Protein AF-A0A351VCC3-F1 (afdb_monomer)

Structure (mmCIF, N/CA/C/O backbone):
data_AF-A0A351VCC3-F1
#
_entry.id   AF-A0A351VCC3-F1
#
loop_
_atom_site.group_PDB
_atom_site.id
_atom_site.type_symbol
_atom_site.label_atom_id
_atom_site.label_alt_id
_atom_site.label_comp_id
_atom_site.label_asym_id
_atom_site.label_entity_id
_atom_site.label_seq_id
_atom_site.pdbx_PDB_ins_code
_atom_site.Cartn_x
_atom_site.Cartn_y
_atom_site.Cartn_z
_atom_site.occupancy
_atom_site.B_iso_or_equiv
_atom_site.auth_seq_id
_atom_site.auth_comp_id
_atom_site.auth_asym_id
_atom_site.auth_atom_id
_atom_site.pdbx_PDB_model_num
ATOM 1 N N . MET A 1 1 ? 10.915 -7.201 -26.052 1.00 60.38 1 MET A N 1
ATOM 2 C CA . MET A 1 1 ? 9.625 -6.641 -26.507 1.00 60.38 1 MET A CA 1
ATOM 3 C C . MET A 1 1 ? 9.888 -5.206 -26.913 1.00 60.38 1 MET A C 1
ATOM 5 O O . MET A 1 1 ? 10.510 -4.499 -26.135 1.00 60.38 1 MET A O 1
ATOM 9 N N . GLU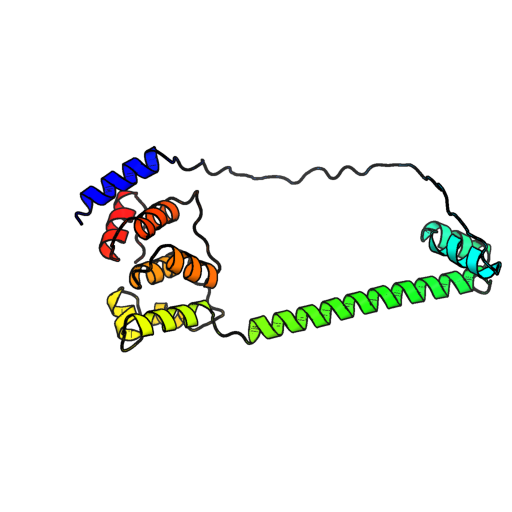 A 1 2 ? 9.507 -4.787 -28.117 1.00 83.38 2 GLU A N 1
ATOM 10 C CA . GLU A 1 2 ? 9.672 -3.382 -28.506 1.00 83.38 2 GLU A CA 1
ATOM 11 C C . GLU A 1 2 ? 8.672 -2.506 -27.743 1.00 83.38 2 GLU A C 1
ATOM 13 O O . GLU A 1 2 ? 7.469 -2.771 -27.774 1.00 83.38 2 GLU A O 1
ATOM 18 N N . VAL A 1 3 ? 9.164 -1.464 -27.066 1.00 85.56 3 VAL A N 1
ATOM 19 C CA . VAL A 1 3 ? 8.350 -0.534 -26.260 1.00 85.56 3 VAL A CA 1
ATOM 20 C C . VAL A 1 3 ? 7.212 0.072 -27.091 1.00 85.56 3 VAL A C 1
ATOM 22 O O . VAL A 1 3 ? 6.087 0.177 -26.611 1.00 85.56 3 VAL A O 1
ATOM 25 N N . SER A 1 4 ? 7.461 0.370 -28.368 1.00 85.38 4 SER A N 1
ATOM 26 C CA . SER A 1 4 ? 6.461 0.899 -29.304 1.00 85.38 4 SER A CA 1
ATOM 27 C C . SER A 1 4 ? 5.278 -0.049 -29.527 1.00 85.38 4 SER A C 1
ATOM 29 O O . SER A 1 4 ? 4.139 0.397 -29.644 1.00 85.38 4 SER A O 1
ATOM 31 N N . LYS A 1 5 ? 5.522 -1.368 -29.549 1.00 88.38 5 LYS A N 1
ATOM 32 C CA . LYS A 1 5 ? 4.452 -2.369 -29.657 1.00 88.38 5 LYS A CA 1
ATOM 33 C C . LYS A 1 5 ? 3.588 -2.373 -28.395 1.00 88.38 5 LYS A C 1
ATOM 35 O O . LYS A 1 5 ? 2.367 -2.380 -28.508 1.00 88.38 5 LYS A O 1
ATOM 40 N N . LEU A 1 6 ? 4.219 -2.316 -27.220 1.00 89.31 6 LEU A N 1
ATOM 41 C CA . LEU A 1 6 ? 3.521 -2.256 -25.934 1.00 89.31 6 LEU A CA 1
ATOM 42 C C . LEU A 1 6 ? 2.665 -0.990 -25.807 1.00 89.31 6 LEU A C 1
ATOM 44 O O . LEU A 1 6 ? 1.519 -1.067 -25.378 1.00 89.31 6 LEU A O 1
ATOM 48 N N . ILE A 1 7 ? 3.203 0.165 -26.204 1.00 91.75 7 ILE A N 1
ATOM 49 C CA . ILE A 1 7 ? 2.462 1.430 -26.212 1.00 91.75 7 ILE A CA 1
ATOM 50 C C . ILE A 1 7 ? 1.179 1.287 -27.033 1.00 91.75 7 ILE A C 1
ATOM 52 O O . ILE A 1 7 ? 0.102 1.577 -26.520 1.00 91.75 7 ILE A O 1
ATOM 56 N N . ARG A 1 8 ? 1.279 0.757 -28.259 1.00 90.56 8 ARG A N 1
ATOM 57 C CA . ARG A 1 8 ? 0.119 0.555 -29.135 1.00 90.56 8 ARG A CA 1
ATOM 58 C C . ARG A 1 8 ? -0.928 -0.373 -28.514 1.00 90.56 8 ARG A C 1
ATOM 60 O O . ARG A 1 8 ? -2.118 -0.091 -28.587 1.00 90.56 8 ARG A O 1
ATOM 67 N N . GLU A 1 9 ? -0.494 -1.468 -27.893 1.00 91.31 9 GLU A N 1
ATOM 68 C CA . GLU A 1 9 ? -1.401 -2.393 -27.202 1.00 91.31 9 GLU A CA 1
ATOM 69 C C . GLU A 1 9 ? -2.128 -1.724 -26.023 1.00 91.31 9 GLU A C 1
ATOM 71 O O . GLU A 1 9 ? -3.320 -1.946 -25.812 1.00 91.31 9 GLU A O 1
ATOM 76 N N . ILE A 1 10 ? -1.433 -0.874 -25.261 1.00 89.62 10 ILE A N 1
ATOM 77 C CA . ILE A 1 10 ? -2.035 -0.140 -24.142 1.00 89.62 10 ILE A CA 1
ATOM 78 C C . ILE A 1 10 ? -2.997 0.936 -24.652 1.00 89.62 10 ILE A C 1
ATOM 80 O O . ILE A 1 10 ? -4.064 1.111 -24.068 1.00 89.62 10 ILE A O 1
ATOM 84 N N . GLU A 1 11 ? -2.662 1.641 -25.734 1.00 89.81 11 GLU A N 1
ATOM 85 C CA . GLU A 1 11 ? -3.560 2.606 -26.380 1.00 89.81 11 GLU A CA 1
ATOM 86 C C . GLU A 1 11 ? -4.867 1.939 -26.831 1.00 89.81 11 GLU A C 1
ATOM 88 O O . GLU A 1 11 ? -5.956 2.454 -26.555 1.00 89.81 11 GLU A O 1
ATOM 93 N N . GLU A 1 12 ? -4.779 0.760 -27.450 1.00 89.56 12 GLU A N 1
ATOM 94 C CA . GLU A 1 12 ? -5.945 -0.044 -27.825 1.00 89.56 12 GLU A CA 1
ATOM 95 C C . GLU A 1 12 ? -6.753 -0.462 -26.587 1.00 89.56 12 GLU A C 1
ATOM 97 O O . GLU A 1 12 ? -7.964 -0.240 -26.522 1.00 89.56 12 GLU A O 1
ATOM 102 N N . TYR A 1 13 ? -6.085 -0.979 -25.553 1.00 87.94 13 TYR A N 1
ATOM 103 C CA . TYR A 1 13 ? -6.730 -1.391 -24.307 1.00 87.94 13 TYR A CA 1
ATOM 104 C C . TYR A 1 13 ? -7.463 -0.237 -23.604 1.00 87.94 13 TYR A C 1
ATOM 106 O O . TYR A 1 13 ? -8.611 -0.391 -23.186 1.00 87.94 13 TYR A O 1
ATOM 114 N N . VAL A 1 14 ? -6.836 0.937 -23.493 1.00 85.62 14 VAL A N 1
ATOM 115 C CA . VAL A 1 14 ? -7.449 2.123 -22.870 1.00 85.62 14 VAL A CA 1
ATOM 116 C C . VAL A 1 14 ? -8.635 2.630 -23.694 1.00 85.62 14 VAL A C 1
ATOM 118 O O . VAL A 1 14 ? -9.620 3.095 -23.121 1.00 85.62 14 VAL A O 1
ATOM 121 N N . THR A 1 15 ? -8.577 2.503 -25.022 1.00 86.00 15 THR A N 1
ATOM 122 C CA . THR A 1 15 ? -9.690 2.864 -25.913 1.00 86.00 15 THR A CA 1
ATOM 123 C C . THR A 1 15 ? -10.892 1.938 -25.719 1.00 86.00 15 THR A C 1
ATOM 125 O O . THR A 1 15 ? -12.030 2.406 -25.676 1.00 86.00 15 THR A O 1
ATOM 128 N N . LEU A 1 16 ? -10.653 0.633 -25.555 1.00 82.50 16 LEU A N 1
ATOM 129 C CA . LEU A 1 16 ? -11.704 -0.363 -25.319 1.00 82.50 16 LEU A CA 1
ATOM 130 C C . LEU A 1 16 ? -12.333 -0.257 -23.920 1.00 82.50 16 LEU A C 1
ATOM 132 O O . LEU A 1 16 ? -13.502 -0.600 -23.743 1.00 82.50 16 LEU A O 1
ATOM 136 N N . TYR A 1 17 ? -11.581 0.234 -22.931 1.00 79.88 17 TYR A N 1
ATOM 137 C CA . TYR A 1 17 ? -12.017 0.351 -21.537 1.00 79.88 17 TYR A CA 1
ATOM 138 C C . TYR A 1 17 ? -11.806 1.779 -21.005 1.00 79.88 17 TYR A C 1
ATOM 140 O O . TYR A 1 17 ? -10.912 2.012 -20.184 1.00 79.88 17 TYR A O 1
ATOM 148 N N . PRO A 1 18 ? -12.6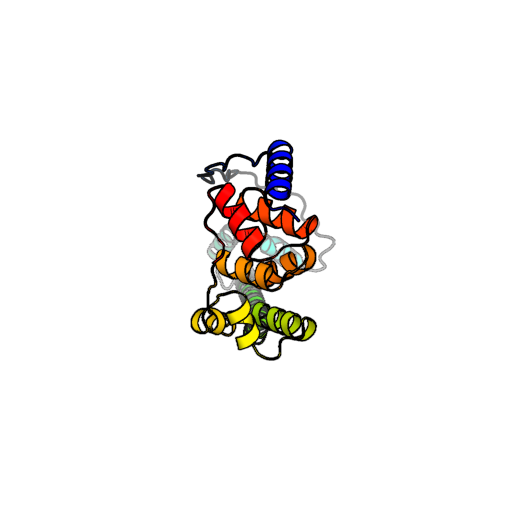28 2.753 -21.445 1.00 74.62 18 PRO A N 1
ATOM 149 C CA . PRO A 1 18 ? -12.441 4.153 -21.092 1.00 74.62 18 PRO A CA 1
ATOM 150 C C . PRO A 1 18 ? -12.614 4.384 -19.587 1.00 74.62 18 PRO A C 1
ATOM 152 O O . PRO A 1 18 ? -13.567 3.913 -18.960 1.00 74.62 18 PRO A O 1
ATOM 155 N N . LEU A 1 19 ? -11.696 5.159 -19.004 1.00 73.38 19 LEU A N 1
ATOM 156 C CA . LEU A 1 19 ? -11.733 5.486 -17.581 1.00 73.38 19 LEU A CA 1
ATOM 157 C C . LEU A 1 19 ? -12.944 6.377 -17.271 1.00 73.38 19 LEU A C 1
ATOM 159 O O . LEU A 1 19 ? -13.124 7.417 -17.916 1.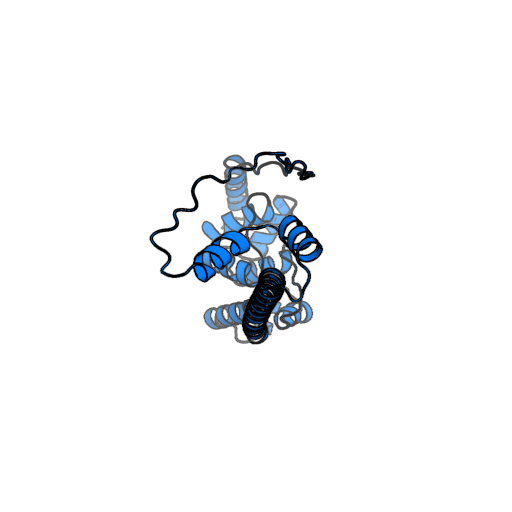00 73.38 19 LEU A O 1
ATOM 163 N N . PRO A 1 20 ? -13.770 6.030 -16.267 1.00 68.12 20 PRO A N 1
ATOM 164 C CA . PRO A 1 20 ? -14.891 6.873 -15.888 1.00 68.12 20 PRO A CA 1
ATOM 165 C C . PRO A 1 20 ? -14.362 8.210 -15.363 1.00 68.12 20 PRO A C 1
ATOM 167 O O . PRO A 1 20 ? -13.459 8.262 -14.520 1.00 68.12 20 PRO A O 1
ATOM 170 N N . LYS A 1 21 ? -14.933 9.310 -15.868 1.00 58.47 21 LYS A N 1
ATOM 171 C CA . LYS A 1 21 ? -14.576 10.665 -15.432 1.00 58.47 21 LYS A CA 1
ATOM 172 C C . LYS A 1 21 ? -14.748 10.760 -13.916 1.00 58.47 21 LYS A C 1
ATOM 174 O O . LYS A 1 21 ? -15.779 10.358 -13.377 1.00 58.47 21 LYS A O 1
ATOM 179 N N . LYS A 1 22 ? -13.728 11.282 -13.232 1.00 51.88 22 LYS A N 1
ATOM 180 C CA . LYS A 1 22 ? -13.715 11.459 -11.776 1.00 51.88 22 LYS A CA 1
ATOM 181 C C . LYS A 1 22 ? -14.917 12.327 -11.382 1.00 51.88 22 LYS A C 1
ATOM 183 O O . LYS A 1 22 ? -14.915 13.528 -11.639 1.00 51.88 22 LYS A O 1
ATOM 188 N N . GLN A 1 23 ? -15.958 11.724 -10.810 1.00 45.69 23 GLN A N 1
ATOM 189 C CA . GLN A 1 23 ? -17.073 12.485 -10.255 1.00 45.69 23 GLN A CA 1
ATOM 190 C C . GLN A 1 23 ? -16.546 13.262 -9.045 1.00 45.69 23 GLN A C 1
ATOM 192 O O . GLN A 1 23 ? -16.055 12.668 -8.082 1.00 45.69 23 GLN A O 1
ATOM 197 N N . ASN A 1 24 ? -16.610 14.593 -9.110 1.00 37.22 24 ASN A N 1
ATOM 198 C CA . ASN A 1 24 ? -16.439 15.454 -7.943 1.00 37.22 24 ASN A CA 1
ATOM 199 C C . ASN A 1 24 ? -17.673 15.276 -7.054 1.00 37.22 24 ASN A C 1
ATOM 201 O O . ASN A 1 24 ? -18.614 16.064 -7.102 1.00 37.22 24 ASN A O 1
ATOM 205 N N . ASN A 1 25 ? -17.680 14.215 -6.256 1.00 40.62 25 ASN A N 1
ATOM 206 C CA . ASN A 1 25 ? -18.704 14.023 -5.245 1.00 40.62 25 ASN A CA 1
ATOM 207 C C . ASN A 1 25 ? -18.355 14.885 -4.031 1.00 40.62 25 ASN A C 1
ATOM 209 O O . ASN A 1 25 ? -17.879 14.384 -3.017 1.00 40.62 25 ASN A O 1
ATOM 213 N N . ASN A 1 26 ? -18.670 16.180 -4.114 1.00 38.91 26 ASN A N 1
ATOM 214 C CA . ASN A 1 26 ? -19.090 16.928 -2.930 1.00 38.91 26 ASN A CA 1
ATOM 215 C C . ASN A 1 26 ? -20.507 16.453 -2.567 1.00 38.91 26 ASN A C 1
ATOM 217 O O . ASN A 1 26 ? -21.494 17.165 -2.737 1.00 38.91 26 ASN A O 1
ATOM 221 N N . GLY A 1 27 ? -20.609 15.190 -2.151 1.00 34.88 27 GLY A N 1
ATOM 222 C CA . GLY A 1 27 ? -21.847 14.587 -1.686 1.00 34.88 27 GLY A CA 1
ATOM 223 C C . GLY A 1 27 ? -22.117 15.052 -0.266 1.00 34.88 27 GLY A C 1
ATOM 224 O O . GLY A 1 27 ? -21.668 14.420 0.685 1.00 34.88 27 GLY A O 1
ATOM 225 N N . ASN A 1 28 ? -22.834 16.167 -0.135 1.00 33.38 28 ASN A N 1
ATOM 226 C CA . ASN A 1 28 ? -23.554 16.504 1.086 1.00 33.38 28 ASN A CA 1
ATOM 227 C C . ASN A 1 28 ? -24.446 15.313 1.464 1.00 33.38 28 ASN A C 1
ATOM 229 O O . ASN A 1 28 ? -25.416 15.032 0.762 1.00 33.38 28 ASN A O 1
ATOM 233 N N . LEU A 1 29 ? -24.141 14.630 2.569 1.00 31.67 29 LEU A N 1
ATOM 234 C CA . LEU A 1 29 ? -25.129 13.797 3.248 1.00 31.67 29 LEU A CA 1
ATOM 235 C C . LEU A 1 29 ? -26.155 14.744 3.879 1.00 31.67 29 LEU A C 1
ATOM 237 O O . LEU A 1 29 ? -25.906 15.340 4.926 1.00 31.67 29 LEU A O 1
ATOM 241 N N . LYS A 1 30 ? -27.298 14.900 3.217 1.00 33.78 30 LYS A N 1
ATOM 242 C CA . LYS A 1 30 ? -28.530 15.378 3.837 1.00 33.78 30 LYS A CA 1
ATOM 243 C C . LYS A 1 30 ? -29.558 14.252 3.806 1.00 33.78 30 LYS A C 1
ATOM 245 O O . LYS A 1 30 ? -29.570 13.453 2.876 1.00 33.78 30 LYS A O 1
ATOM 250 N N . ASP A 1 31 ? -30.386 14.269 4.844 1.00 28.56 31 ASP A N 1
ATOM 251 C CA . ASP A 1 31 ? -31.665 13.574 5.004 1.00 28.56 31 ASP A CA 1
ATOM 252 C C . ASP A 1 31 ? -31.629 12.237 5.761 1.00 28.56 31 ASP A C 1
ATOM 254 O O . ASP A 1 31 ? -31.741 11.151 5.201 1.00 28.56 31 ASP A O 1
ATOM 258 N N . TYR A 1 32 ? -31.588 12.346 7.095 1.00 28.09 32 TYR A N 1
ATOM 259 C CA . TYR A 1 32 ? -32.334 11.429 7.957 1.00 28.09 32 TYR A CA 1
ATOM 260 C C . TYR A 1 32 ? -33.673 12.083 8.302 1.00 28.09 32 TYR A C 1
ATOM 262 O O . TYR A 1 32 ? -33.728 13.126 8.954 1.00 28.09 32 TYR A O 1
ATOM 270 N N . ILE A 1 33 ? -34.755 11.469 7.831 1.00 31.08 33 ILE A N 1
ATOM 271 C CA . ILE A 1 33 ? -36.131 11.844 8.150 1.00 31.08 33 ILE A CA 1
ATOM 272 C C . ILE A 1 33 ? -36.450 11.307 9.549 1.00 31.08 33 ILE A C 1
ATOM 274 O O . ILE A 1 33 ? -36.473 10.098 9.771 1.00 31.08 33 ILE A O 1
ATOM 278 N N . VAL A 1 34 ? -36.709 12.215 10.490 1.00 38.66 34 VAL A N 1
ATOM 279 C CA . VAL A 1 34 ? -37.307 11.902 11.794 1.00 38.66 34 VAL A CA 1
ATOM 280 C C . VAL A 1 34 ? -38.807 11.710 11.585 1.00 38.66 34 VAL A C 1
ATOM 282 O O . VAL A 1 34 ? -39.541 12.667 11.340 1.00 38.66 34 VAL A O 1
ATOM 285 N N . GLY A 1 35 ? -39.263 10.461 11.667 1.00 32.81 35 GLY A N 1
ATOM 286 C CA . GLY A 1 35 ? -40.683 10.123 11.698 1.00 32.81 35 GLY A CA 1
ATOM 287 C C . GLY A 1 35 ? -41.260 10.337 13.096 1.00 32.81 35 GLY A C 1
ATOM 288 O O . GLY A 1 35 ? -40.889 9.640 14.037 1.00 32.81 35 GLY A O 1
ATOM 289 N N . LYS A 1 36 ? -42.167 11.309 13.221 1.00 37.62 36 LYS A N 1
ATOM 290 C CA . LYS A 1 36 ? -43.025 11.532 14.391 1.00 37.62 36 LYS A CA 1
ATOM 291 C C . LYS A 1 36 ? -44.140 10.479 14.456 1.00 37.62 36 LYS A C 1
ATOM 293 O O . LYS A 1 36 ? -44.790 10.225 13.450 1.00 37.62 36 LYS A O 1
ATOM 298 N N . ASN A 1 37 ? -44.421 10.045 15.685 1.00 37.56 37 ASN A N 1
ATOM 299 C CA . ASN A 1 37 ? -45.699 9.536 16.195 1.00 37.56 37 ASN A CA 1
ATOM 300 C C . ASN A 1 37 ? -46.180 8.165 15.685 1.00 37.56 37 ASN A C 1
ATOM 302 O O . ASN A 1 37 ? -46.680 8.050 14.572 1.00 37.56 37 ASN A O 1
ATOM 306 N N . ASN A 1 38 ? -46.136 7.159 16.570 1.00 27.27 38 ASN A N 1
ATOM 307 C CA . ASN A 1 38 ? -47.317 6.394 17.005 1.00 27.27 38 ASN A CA 1
ATOM 308 C C . ASN A 1 38 ? -46.941 5.412 18.130 1.00 27.27 38 ASN A C 1
ATOM 310 O O . ASN A 1 38 ? -46.066 4.564 17.969 1.00 27.27 38 ASN A O 1
ATOM 314 N N . LEU A 1 39 ? -47.620 5.538 19.272 1.00 30.06 39 LEU A N 1
ATOM 315 C CA . LEU A 1 39 ? -47.557 4.600 20.390 1.00 30.06 39 LEU A CA 1
ATOM 316 C C . LEU A 1 39 ? -48.474 3.408 20.058 1.00 30.06 39 LEU A C 1
ATOM 318 O O . LEU A 1 39 ? -49.688 3.576 19.971 1.00 30.06 39 LEU A O 1
ATOM 322 N N . CYS A 1 40 ? -47.912 2.213 19.879 1.00 29.45 40 CYS A N 1
ATOM 323 C CA . CYS A 1 40 ? -48.670 0.963 19.793 1.00 29.45 40 CYS A CA 1
ATOM 324 C C . CYS A 1 40 ? -48.265 0.058 20.960 1.00 29.45 40 CYS A C 1
ATOM 326 O O . CYS A 1 40 ? -47.262 -0.646 20.882 1.00 29.45 40 CYS A O 1
ATOM 328 N N . LEU A 1 41 ? -49.063 0.035 22.032 1.00 35.62 41 LEU A N 1
ATOM 329 C CA . LEU A 1 41 ? -49.027 -1.037 23.037 1.00 35.62 41 LEU A CA 1
ATOM 330 C C . LEU A 1 41 ? -49.774 -2.257 22.474 1.00 35.62 41 LEU A C 1
ATOM 332 O O . LEU A 1 41 ? -50.895 -2.579 22.857 1.00 35.62 41 LEU A O 1
ATOM 336 N N . GLY A 1 42 ? -49.162 -2.897 21.479 1.00 33.09 42 GLY A N 1
ATOM 337 C CA . GLY A 1 42 ? -49.675 -4.098 20.834 1.00 33.09 42 GLY A CA 1
ATOM 338 C C . GLY A 1 42 ? -49.030 -5.351 21.415 1.00 33.09 42 GLY A C 1
ATOM 339 O O . GLY A 1 42 ? -47.924 -5.700 21.026 1.00 33.09 42 GLY A O 1
ATOM 340 N N . ALA A 1 43 ? -49.768 -6.034 22.295 1.00 39.59 43 ALA A N 1
ATOM 3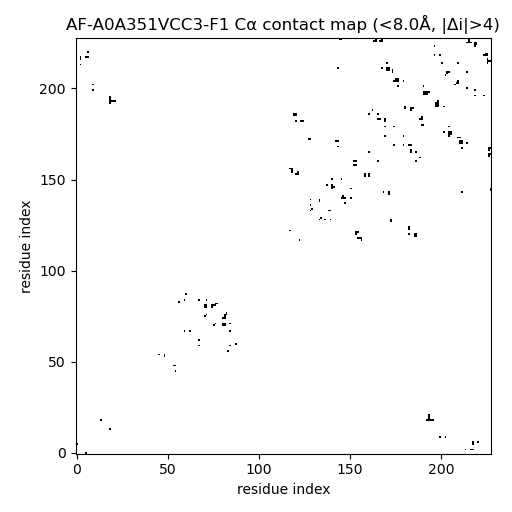41 C CA . ALA A 1 43 ? -49.568 -7.424 22.717 1.00 39.59 43 ALA A CA 1
ATOM 342 C C . ALA A 1 43 ? -48.316 -7.746 23.562 1.00 39.59 43 ALA A C 1
ATOM 344 O O . ALA A 1 43 ? -47.428 -8.484 23.140 1.00 39.59 43 ALA A O 1
ATOM 345 N N . VAL A 1 44 ? -48.319 -7.337 24.837 1.00 39.66 44 VAL A N 1
ATOM 346 C CA . VAL A 1 44 ? -47.581 -8.095 25.863 1.00 39.66 44 VAL A CA 1
ATOM 347 C C . VAL A 1 44 ? -48.396 -9.356 26.177 1.00 39.66 44 VAL A C 1
ATOM 349 O O . VAL A 1 44 ? -49.390 -9.306 26.900 1.00 39.66 44 VAL A O 1
ATOM 352 N N . TYR A 1 45 ? -48.005 -10.496 25.603 1.00 44.62 45 TYR A N 1
ATOM 353 C CA . TYR A 1 45 ? -48.586 -11.798 25.941 1.00 44.62 45 TYR A CA 1
ATOM 354 C C . TYR A 1 45 ? -47.989 -12.288 27.269 1.00 44.62 45 TYR A C 1
ATOM 356 O O . TYR A 1 45 ? -46.908 -12.871 27.308 1.00 44.62 45 TYR A O 1
ATOM 364 N N . ILE A 1 46 ? -48.686 -12.041 28.380 1.00 43.72 46 ILE A N 1
ATOM 365 C CA . ILE A 1 46 ? -48.287 -12.540 29.704 1.00 43.72 46 ILE A CA 1
ATOM 366 C C . ILE A 1 46 ? -48.846 -13.960 29.871 1.00 43.72 46 ILE A C 1
ATOM 368 O O . ILE A 1 46 ? -49.965 -14.157 30.344 1.00 43.72 46 ILE A O 1
ATOM 372 N N . SER A 1 47 ? -48.089 -14.982 29.464 1.00 43.97 47 SER A N 1
ATOM 373 C CA . SER A 1 47 ? -48.447 -16.377 29.749 1.00 43.97 47 SER A CA 1
ATOM 374 C C . SER A 1 47 ? -48.245 -16.663 31.241 1.00 43.97 47 SER A C 1
ATOM 376 O O . SER A 1 47 ? -47.104 -16.663 31.692 1.00 43.97 47 SER A O 1
ATOM 378 N N . LYS A 1 48 ? -49.348 -16.864 31.988 1.00 46.38 48 LYS A N 1
ATOM 379 C CA . LYS A 1 48 ? -49.420 -17.250 33.420 1.00 46.38 48 LYS A CA 1
ATOM 380 C C . LYS A 1 48 ? -48.136 -16.944 34.211 1.00 46.38 48 LYS A C 1
ATOM 382 O O . LYS A 1 48 ? -47.360 -17.840 34.532 1.00 46.38 48 LYS A O 1
ATOM 387 N N . ALA A 1 49 ? -47.932 -15.671 34.542 1.00 43.50 49 ALA A N 1
ATOM 388 C CA . ALA A 1 49 ? -46.932 -15.287 35.526 1.00 43.50 49 ALA A CA 1
ATOM 389 C C . ALA A 1 49 ? -47.394 -15.791 36.899 1.00 43.50 49 ALA A C 1
ATOM 391 O O . ALA A 1 49 ? -48.426 -15.368 37.415 1.00 43.50 49 ALA A O 1
ATOM 392 N N . SER A 1 50 ? -46.643 -16.710 37.494 1.00 52.09 50 SER A N 1
ATOM 393 C CA . SER A 1 50 ? -46.984 -17.316 38.784 1.00 52.09 50 SER A CA 1
ATOM 394 C C . SER A 1 50 ? -46.874 -16.350 39.979 1.00 52.09 50 SER A C 1
ATOM 396 O O . SER A 1 50 ? -47.103 -16.777 41.106 1.00 52.09 50 SER A O 1
ATOM 398 N N . ASN A 1 51 ? -46.533 -15.064 39.785 1.00 59.84 51 ASN A N 1
ATOM 399 C CA . ASN A 1 51 ? -46.663 -14.030 40.818 1.00 59.84 51 ASN A CA 1
ATOM 400 C C . ASN A 1 51 ? -46.860 -12.609 40.225 1.00 59.84 51 ASN A C 1
ATOM 402 O O . ASN A 1 51 ? -46.405 -12.311 39.119 1.00 59.84 51 ASN A O 1
ATOM 406 N N . ILE A 1 52 ? -47.513 -11.727 40.996 1.00 60.41 52 ILE A N 1
ATOM 407 C CA 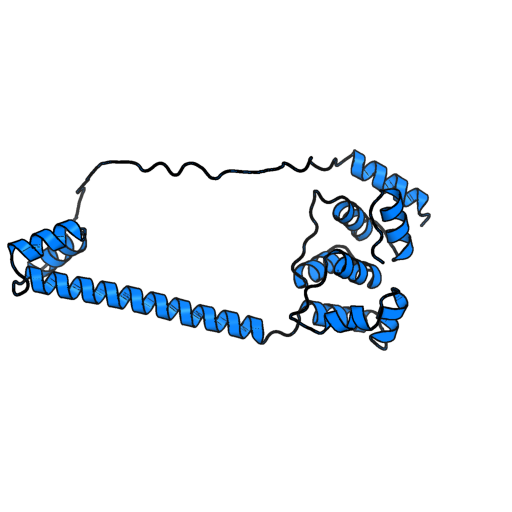. ILE A 1 52 ? -47.792 -10.308 40.671 1.00 60.41 52 ILE A CA 1
ATOM 408 C C . ILE A 1 52 ? -46.506 -9.505 40.393 1.00 60.41 52 ILE A C 1
ATOM 410 O O . ILE A 1 52 ? -46.484 -8.629 39.531 1.00 60.41 52 ILE A O 1
ATOM 414 N N . LYS A 1 53 ? -45.411 -9.838 41.079 1.00 64.00 53 LYS A N 1
ATOM 415 C CA . LYS A 1 53 ? -44.109 -9.165 40.975 1.00 64.00 53 LYS A CA 1
ATOM 416 C C . LYS A 1 53 ? -43.471 -9.341 39.591 1.00 64.00 53 LYS A C 1
ATOM 418 O O . LYS A 1 53 ? -42.955 -8.383 39.036 1.00 64.00 53 LYS A O 1
ATOM 423 N N . GLY A 1 54 ? -43.589 -10.523 38.986 1.00 62.31 54 GLY A N 1
ATOM 424 C CA . GLY A 1 54 ? -43.080 -10.807 37.642 1.00 62.31 54 GLY A CA 1
ATOM 425 C C . GLY A 1 54 ? -43.855 -10.087 36.535 1.00 62.31 54 GLY A C 1
ATOM 426 O O . GLY A 1 54 ? -43.276 -9.738 35.511 1.00 62.31 54 GLY A O 1
ATOM 427 N N . MET A 1 55 ? -45.150 -9.813 36.745 1.00 66.69 55 MET A N 1
ATOM 428 C CA . MET A 1 55 ? -45.930 -8.966 35.831 1.00 66.69 55 MET A CA 1
ATOM 429 C C . MET A 1 55 ? -45.504 -7.503 35.934 1.00 66.69 55 MET A C 1
ATOM 431 O O . MET A 1 55 ? -45.339 -6.844 34.909 1.00 66.69 55 MET A O 1
ATOM 435 N N . LEU A 1 56 ? -45.290 -7.018 37.160 1.00 69.06 56 LEU A N 1
ATOM 436 C CA . LEU A 1 56 ? -44.801 -5.664 37.408 1.00 69.06 56 LEU A CA 1
ATOM 437 C C . LEU A 1 56 ? -43.427 -5.452 36.753 1.00 69.06 56 LEU A C 1
ATOM 439 O O . LEU A 1 56 ? -43.233 -4.473 36.035 1.00 69.06 56 LEU A O 1
ATOM 443 N N . ASP A 1 57 ? -42.519 -6.419 36.919 1.00 69.94 57 ASP A N 1
ATOM 444 C CA . ASP A 1 57 ? -41.183 -6.402 36.320 1.00 69.94 57 ASP A CA 1
ATOM 445 C C . ASP A 1 57 ? -41.239 -6.373 34.781 1.00 69.94 57 ASP A C 1
ATOM 447 O O . ASP A 1 57 ? -40.446 -5.677 34.147 1.00 69.94 57 ASP A O 1
ATOM 451 N N . ALA A 1 58 ? -42.180 -7.096 34.162 1.00 72.88 58 ALA A N 1
ATOM 452 C CA . ALA A 1 58 ? -42.344 -7.112 32.710 1.00 72.88 58 ALA A CA 1
ATOM 453 C C . ALA A 1 58 ? -42.878 -5.776 32.171 1.00 72.88 58 ALA A C 1
ATOM 455 O O . ALA A 1 58 ? -42.362 -5.272 31.175 1.00 72.88 58 ALA A O 1
ATOM 456 N N . VAL A 1 59 ? -43.881 -5.186 32.829 1.00 77.56 59 VAL A N 1
ATOM 457 C CA . VAL A 1 59 ? -44.481 -3.911 32.402 1.00 77.56 59 VAL A CA 1
ATOM 458 C C . VAL A 1 59 ? -43.491 -2.760 32.585 1.00 77.56 59 VAL A C 1
ATOM 460 O O . VAL A 1 59 ? -43.182 -2.061 31.623 1.00 77.56 59 VAL A O 1
ATOM 463 N N . LEU A 1 60 ? -42.918 -2.609 33.783 1.00 80.50 60 LEU A N 1
ATOM 464 C CA . LEU A 1 60 ? -41.948 -1.547 34.080 1.00 80.50 60 LEU A CA 1
ATOM 465 C C . LEU A 1 60 ? -40.634 -1.722 33.297 1.00 80.50 60 LEU A C 1
ATOM 467 O O . LEU A 1 60 ? -39.941 -0.748 32.989 1.00 80.50 60 LEU A O 1
ATOM 471 N N . GLY A 1 61 ? -40.305 -2.958 32.912 1.00 74.19 61 GLY A N 1
ATOM 472 C CA . GLY A 1 61 ? -39.193 -3.274 32.021 1.00 74.19 61 GLY A CA 1
ATOM 473 C C . GLY A 1 61 ? -39.303 -2.608 30.644 1.00 74.19 61 GLY A C 1
ATOM 474 O O . GLY A 1 61 ? -38.272 -2.249 30.080 1.00 74.19 61 GLY A O 1
ATOM 475 N N . HIS A 1 62 ? -40.519 -2.357 30.148 1.00 81.81 62 HIS A N 1
ATOM 476 C CA . HIS A 1 62 ? -40.773 -1.791 28.815 1.00 81.81 62 HIS A CA 1
ATOM 477 C C . HIS A 1 62 ? -41.099 -0.289 28.817 1.00 81.81 62 HIS A C 1
ATOM 479 O O . HIS A 1 62 ? -41.216 0.306 27.747 1.00 81.81 62 HIS A O 1
ATOM 485 N N . CYS A 1 63 ? -41.239 0.335 29.987 1.00 81.88 63 CYS A N 1
ATOM 486 C CA . CYS A 1 63 ? -41.448 1.778 30.084 1.00 81.88 63 CYS A CA 1
ATOM 487 C C . CYS A 1 63 ? -40.171 2.557 29.722 1.00 81.88 63 CYS A C 1
ATOM 489 O O . CYS A 1 63 ? -39.066 2.154 30.104 1.00 81.88 63 CYS A O 1
ATOM 491 N N . GLY A 1 64 ? -40.349 3.680 29.017 1.00 79.44 64 GLY A N 1
ATOM 492 C CA . GLY A 1 64 ? -39.307 4.685 28.789 1.00 79.44 64 GLY A CA 1
ATOM 493 C C . GLY A 1 64 ? -38.978 5.474 30.060 1.00 79.44 64 GLY A C 1
ATOM 494 O O . GLY A 1 64 ? -39.758 5.475 31.012 1.00 79.44 64 GLY A O 1
ATOM 495 N N . GLU A 1 65 ? -37.811 6.124 30.086 1.00 83.88 65 GLU A N 1
ATOM 496 C CA . GLU A 1 65 ? -37.316 6.857 31.267 1.00 83.88 65 GLU A CA 1
ATOM 497 C C . GLU A 1 65 ? -38.248 7.990 31.715 1.00 83.88 65 GLU A C 1
ATOM 499 O O . GLU A 1 65 ? -38.386 8.220 32.909 1.00 83.88 65 GLU A O 1
ATOM 504 N N . ASP A 1 66 ? -38.951 8.625 30.779 1.00 81.12 66 ASP A N 1
ATOM 505 C CA . ASP A 1 66 ? -39.963 9.655 31.028 1.00 81.12 66 ASP A CA 1
ATOM 506 C C . ASP A 1 66 ? -41.115 9.145 31.905 1.00 81.12 66 ASP A C 1
ATOM 508 O O . ASP A 1 66 ? -41.473 9.765 32.907 1.00 81.12 66 ASP A O 1
ATOM 512 N N . ILE A 1 67 ? -41.647 7.969 31.569 1.00 85.25 67 ILE A N 1
ATOM 513 C CA . ILE A 1 67 ? -42.711 7.315 32.337 1.00 85.25 67 ILE A CA 1
ATOM 514 C C . ILE A 1 67 ? -42.165 6.817 33.681 1.00 85.25 67 ILE A C 1
ATOM 516 O O . ILE A 1 67 ? -42.849 6.896 34.701 1.00 85.25 67 ILE A O 1
ATOM 520 N N . LEU A 1 68 ? -40.931 6.299 33.709 1.00 85.94 68 LEU A N 1
ATOM 521 C CA . LEU A 1 68 ? -40.304 5.849 34.954 1.00 85.94 68 LEU A CA 1
ATOM 522 C C . LEU A 1 68 ? -40.075 7.012 35.930 1.00 85.94 68 LEU A C 1
ATOM 524 O O . LEU A 1 68 ? -40.322 6.844 37.122 1.00 85.94 68 LEU A O 1
ATOM 528 N N . ASP A 1 69 ? -39.673 8.187 35.447 1.00 86.75 69 ASP A N 1
ATOM 529 C CA . ASP A 1 69 ? -39.508 9.393 36.266 1.00 86.75 69 ASP A CA 1
ATOM 530 C C . ASP A 1 69 ? -40.842 9.905 36.824 1.00 86.75 69 ASP A C 1
ATOM 532 O O . ASP A 1 69 ? -40.927 10.252 38.005 1.00 86.75 69 ASP A O 1
ATOM 536 N N . GLU A 1 70 ? -41.907 9.906 36.016 1.00 87.69 70 GLU A N 1
ATOM 537 C CA . GLU A 1 70 ? -43.250 10.287 36.469 1.00 87.69 70 GLU A CA 1
ATOM 538 C C . GLU A 1 70 ? -43.767 9.347 37.572 1.00 87.69 70 GLU A C 1
ATOM 540 O O . GLU A 1 70 ? -44.294 9.798 38.596 1.00 87.69 70 GLU A O 1
ATOM 545 N N . LEU A 1 71 ? -43.544 8.038 37.419 1.00 85.94 71 LEU A N 1
ATOM 546 C CA . LEU A 1 71 ? -43.866 7.042 38.442 1.00 85.94 71 LEU A CA 1
ATOM 547 C C . LEU A 1 71 ? -43.031 7.235 39.715 1.00 85.94 71 LEU A C 1
ATOM 549 O O . LEU A 1 71 ? -43.570 7.139 40.818 1.00 85.94 71 LEU A O 1
ATOM 553 N N . LEU A 1 72 ? -41.737 7.541 39.588 1.00 88.69 72 LEU A N 1
ATOM 554 C CA . LEU A 1 72 ? -40.869 7.794 40.739 1.00 88.69 72 LEU A CA 1
ATOM 555 C C . LEU A 1 72 ? -41.327 9.034 41.527 1.00 88.69 72 LEU A C 1
ATOM 557 O O . LEU A 1 72 ? -41.382 8.990 42.755 1.00 88.69 72 LEU A O 1
ATOM 561 N N . ASN A 1 73 ? -41.715 10.106 40.829 1.00 89.12 73 ASN A N 1
ATOM 562 C CA . ASN A 1 73 ? -42.238 11.336 41.436 1.00 89.12 73 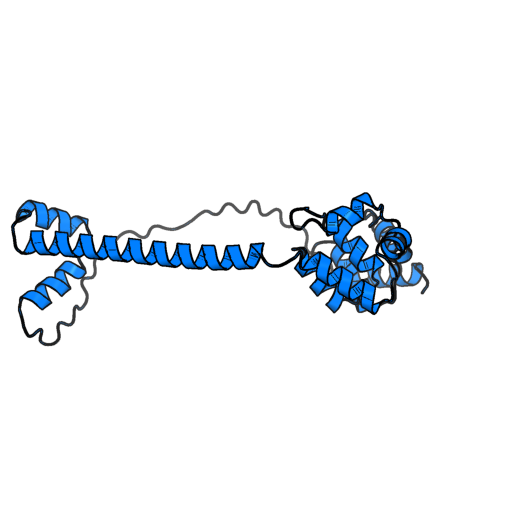ASN A CA 1
ATOM 563 C C . ASN A 1 73 ? -43.599 11.133 42.113 1.00 89.12 73 ASN A C 1
ATOM 565 O O . ASN A 1 73 ? -43.869 11.739 43.148 1.00 89.12 73 ASN A O 1
ATOM 569 N N . THR A 1 74 ? -44.453 10.283 41.541 1.00 89.12 74 THR A N 1
ATOM 570 C CA . THR A 1 74 ? -45.808 10.042 42.055 1.00 89.12 74 THR A CA 1
ATOM 571 C C . THR A 1 74 ? -45.804 9.144 43.290 1.00 89.12 74 THR A C 1
ATOM 573 O O . THR A 1 74 ? -46.517 9.411 44.256 1.00 89.12 74 THR A O 1
ATOM 576 N N . TYR A 1 75 ? -45.013 8.067 43.268 1.00 87.19 75 TYR A N 1
ATOM 577 C CA . TYR A 1 75 ? -45.034 7.036 44.312 1.00 87.19 75 TYR A CA 1
ATOM 578 C C . TYR A 1 75 ? -43.878 7.149 45.314 1.00 87.19 75 TYR A C 1
ATOM 580 O O . TYR A 1 75 ? -43.920 6.518 46.370 1.00 87.19 75 TYR A O 1
ATOM 588 N N . GLY A 1 76 ? -42.867 7.968 45.021 1.00 84.19 76 GLY A N 1
ATOM 589 C CA . GLY A 1 76 ? -41.701 8.175 45.872 1.00 84.19 76 GLY A CA 1
ATOM 590 C C . GLY A 1 76 ? -40.673 7.045 45.782 1.00 84.19 76 GLY A C 1
ATOM 591 O O . GLY A 1 76 ? -40.972 5.906 45.410 1.00 84.19 76 GLY A O 1
ATOM 592 N N . GLU A 1 77 ? -39.431 7.359 46.151 1.00 83.69 77 GLU A N 1
ATOM 593 C CA . GLU A 1 77 ? -38.288 6.463 45.938 1.00 83.69 77 GLU A CA 1
ATOM 594 C C . GLU A 1 77 ? -38.291 5.204 46.819 1.00 83.69 77 GLU A C 1
ATOM 596 O O . GLU A 1 77 ? -37.741 4.173 46.431 1.00 83.69 77 GLU A O 1
ATOM 601 N N . GLU A 1 78 ? -38.927 5.280 47.989 1.00 86.44 78 GLU A N 1
ATOM 602 C CA . GLU A 1 78 ? -38.983 4.186 48.967 1.00 86.44 78 GLU A CA 1
ATOM 603 C C . GLU A 1 78 ? -40.124 3.192 48.691 1.00 86.44 78 GLU A C 1
ATOM 605 O O . GLU A 1 78 ? -40.188 2.132 49.316 1.00 86.44 78 GLU A O 1
ATOM 610 N N . SER A 1 79 ? -41.003 3.498 47.729 1.00 86.12 79 SER A N 1
ATOM 611 C CA . SER A 1 79 ? -42.070 2.595 47.287 1.00 86.12 79 SER A CA 1
ATOM 612 C C . SER A 1 79 ? -41.523 1.359 46.566 1.00 86.12 79 SER A C 1
ATOM 614 O O . SER A 1 79 ? -40.408 1.362 46.045 1.00 86.12 79 SER A O 1
ATOM 616 N N . GLU A 1 80 ? -42.330 0.299 46.457 1.00 80.00 80 GLU A N 1
ATOM 617 C CA . GLU A 1 80 ? -41.940 -0.901 45.698 1.00 80.00 80 GLU A CA 1
ATOM 618 C C . GLU A 1 80 ? -41.596 -0.583 44.229 1.00 80.00 80 GLU A C 1
ATOM 620 O O . GLU A 1 80 ? -40.672 -1.177 43.665 1.00 80.00 80 GLU A O 1
ATOM 625 N N . ILE A 1 81 ? -42.292 0.393 43.632 1.00 83.88 81 ILE A N 1
ATOM 626 C CA . ILE A 1 81 ? -42.049 0.882 42.267 1.00 83.88 81 ILE A CA 1
ATOM 627 C C . ILE A 1 81 ? -40.720 1.649 42.208 1.00 83.88 81 ILE A C 1
ATOM 629 O O . ILE A 1 81 ? -39.887 1.362 41.347 1.00 83.88 81 ILE A O 1
ATOM 633 N N . GLY A 1 82 ? -40.470 2.558 43.156 1.00 85.50 82 GLY A N 1
ATOM 634 C CA . GLY A 1 82 ? -39.210 3.304 43.257 1.00 85.50 82 GLY A CA 1
ATOM 635 C C . GLY A 1 82 ? -37.992 2.391 43.440 1.00 85.50 82 GLY A C 1
ATOM 636 O O . GLY A 1 82 ? -36.991 2.514 42.727 1.00 85.50 82 GLY A O 1
ATOM 637 N N . GLN A 1 83 ? -38.106 1.384 44.312 1.00 86.19 83 GLN A N 1
ATOM 638 C CA . GLN A 1 83 ? -37.072 0.367 44.518 1.00 86.19 83 GLN A CA 1
ATOM 639 C C . GLN A 1 83 ? -36.847 -0.513 43.278 1.00 86.19 83 GLN A C 1
ATOM 641 O O . GLN A 1 83 ? -35.719 -0.945 43.024 1.00 86.19 83 GLN A O 1
ATOM 646 N N . TYR A 1 84 ? -37.890 -0.809 42.493 1.00 86.19 84 TYR A N 1
ATOM 647 C CA . TYR A 1 84 ? -37.731 -1.492 41.207 1.00 86.19 84 TYR A CA 1
ATOM 648 C C . TYR A 1 84 ? -36.949 -0.629 40.213 1.00 86.19 84 TYR A C 1
ATOM 650 O O . TYR A 1 84 ? -35.963 -1.104 39.650 1.00 86.19 84 TYR A O 1
ATOM 658 N N . ILE A 1 85 ? -37.338 0.636 40.033 1.00 86.25 85 ILE A N 1
ATOM 659 C CA . ILE A 1 85 ? -36.720 1.540 39.053 1.00 86.25 85 ILE A CA 1
ATOM 660 C C . ILE A 1 85 ? -35.236 1.749 39.367 1.00 86.25 85 ILE A C 1
ATOM 662 O O . ILE A 1 85 ? -34.400 1.625 38.473 1.00 86.25 85 ILE A O 1
ATOM 666 N N . ARG A 1 86 ? -34.880 1.955 40.643 1.00 86.38 86 ARG A N 1
ATOM 667 C CA . ARG A 1 86 ? -33.475 2.023 41.083 1.00 86.38 86 ARG A CA 1
ATOM 668 C C . ARG A 1 86 ? -32.696 0.759 40.706 1.00 86.38 86 ARG A C 1
ATOM 670 O O . ARG A 1 86 ? -31.596 0.858 40.167 1.00 86.38 86 ARG A O 1
ATOM 677 N N . ARG A 1 87 ? -33.262 -0.430 40.952 1.00 85.31 87 ARG A N 1
ATOM 678 C CA . ARG A 1 87 ? -32.625 -1.706 40.581 1.00 85.31 87 ARG A CA 1
ATOM 679 C C . ARG A 1 87 ? -32.481 -1.858 39.068 1.00 85.31 87 ARG A C 1
ATOM 681 O O . ARG A 1 87 ? -31.410 -2.258 38.627 1.00 85.31 87 ARG A O 1
ATOM 688 N N . LYS A 1 88 ? -33.508 -1.514 38.283 1.00 83.62 88 LYS A N 1
ATOM 689 C CA . LYS A 1 88 ? -33.461 -1.538 36.812 1.00 83.62 88 LYS A CA 1
ATOM 690 C C . LYS A 1 88 ? -32.348 -0.630 36.290 1.00 83.62 88 LYS A C 1
ATOM 692 O O . LYS A 1 88 ? -31.460 -1.117 35.603 1.00 83.62 88 LYS A O 1
ATOM 697 N N . ARG A 1 89 ? -32.317 0.637 36.715 1.00 87.12 89 ARG A N 1
ATOM 698 C CA . ARG A 1 89 ? -31.271 1.601 36.333 1.00 87.12 89 ARG A CA 1
ATOM 699 C C . ARG A 1 89 ? -29.874 1.134 36.735 1.00 87.12 89 ARG A C 1
ATOM 701 O O . ARG A 1 89 ? -28.935 1.271 35.957 1.00 87.12 89 ARG A O 1
ATOM 708 N N . ALA A 1 90 ? -29.729 0.543 37.922 1.00 84.44 90 ALA A N 1
ATOM 709 C CA . ALA A 1 90 ? -28.461 -0.041 38.349 1.00 84.44 90 ALA A CA 1
ATOM 710 C C . ALA A 1 90 ? -28.047 -1.229 37.459 1.00 84.44 90 ALA A C 1
ATOM 712 O O . ALA A 1 90 ? -26.875 -1.329 37.092 1.00 84.44 90 ALA A O 1
ATOM 713 N N . LEU A 1 91 ? -28.986 -2.103 37.070 1.00 83.38 91 LEU A N 1
ATOM 714 C CA . LEU A 1 91 ? -28.727 -3.194 36.124 1.00 83.38 91 LEU A CA 1
ATOM 715 C C . LEU A 1 91 ? -28.350 -2.670 34.735 1.00 83.38 91 LEU A C 1
ATOM 717 O O . LEU A 1 91 ? -27.379 -3.159 34.163 1.00 83.38 91 LEU A O 1
ATOM 721 N N . ASP A 1 92 ? -29.073 -1.680 34.217 1.00 84.12 92 ASP A N 1
ATOM 722 C CA . ASP A 1 92 ? -28.823 -1.082 32.904 1.00 84.12 92 ASP A CA 1
ATOM 723 C C . ASP A 1 92 ? -27.449 -0.397 32.874 1.00 84.12 92 ASP A C 1
ATOM 725 O O . ASP A 1 92 ? -26.647 -0.661 31.977 1.00 84.12 92 ASP A O 1
ATOM 729 N N . TYR A 1 93 ? -27.107 0.375 33.912 1.00 81.25 93 TYR A N 1
ATOM 730 C CA . TYR A 1 93 ? -25.766 0.941 34.084 1.00 81.25 93 TYR A CA 1
ATOM 731 C C . TYR A 1 93 ? -24.682 -0.144 34.152 1.00 81.25 93 TYR A C 1
ATOM 733 O O . TYR A 1 93 ? -23.666 -0.061 33.458 1.00 81.25 93 TYR A O 1
ATOM 741 N N . THR A 1 94 ? -24.899 -1.192 34.955 1.00 87.06 94 THR A N 1
ATOM 742 C CA . THR A 1 94 ? -23.952 -2.313 35.075 1.00 87.06 94 THR A CA 1
ATOM 743 C C . THR A 1 94 ? -23.748 -3.005 33.730 1.00 87.06 94 THR A C 1
ATOM 745 O O . THR A 1 94 ? -22.615 -3.285 33.344 1.00 87.06 94 THR A O 1
ATOM 748 N N . LYS A 1 95 ? -24.831 -3.240 32.984 1.00 85.44 95 LYS A N 1
ATOM 749 C CA . LYS A 1 95 ? -24.800 -3.874 31.667 1.00 85.44 95 LYS A CA 1
ATOM 750 C C . LYS A 1 95 ? -24.002 -3.043 30.664 1.00 85.44 95 LYS A C 1
ATOM 752 O O . LYS A 1 95 ? -23.086 -3.581 30.046 1.00 85.44 95 LYS A O 1
ATOM 757 N N . VAL A 1 96 ? -24.277 -1.740 30.566 1.00 88.12 96 VAL A N 1
ATOM 758 C CA . VAL A 1 96 ? -23.534 -0.814 29.693 1.00 88.12 96 VAL A CA 1
ATOM 759 C C . VAL A 1 96 ? -22.050 -0.774 30.070 1.00 88.12 96 VAL A C 1
ATOM 761 O O . VAL A 1 96 ? -21.187 -0.858 29.199 1.00 88.12 96 VAL A O 1
ATOM 764 N N . SER A 1 97 ? -21.726 -0.718 31.365 1.00 84.31 97 SER A N 1
ATOM 765 C CA . SER A 1 97 ? -20.338 -0.759 31.841 1.00 84.31 97 SER A CA 1
ATOM 766 C C . SER A 1 97 ? -19.634 -2.068 31.455 1.00 84.31 97 SER A C 1
ATOM 768 O O . SER A 1 97 ? -18.501 -2.052 30.972 1.00 84.31 97 SER A O 1
ATOM 770 N N . CYS A 1 98 ? -20.299 -3.217 31.607 1.00 82.12 98 CYS A N 1
ATOM 771 C CA . CYS A 1 98 ? -19.765 -4.511 31.184 1.00 82.12 98 CYS A CA 1
ATOM 772 C C . CYS A 1 98 ? -19.539 -4.593 29.667 1.00 82.12 98 CYS A C 1
ATOM 774 O O . CYS A 1 98 ? -18.504 -5.117 29.248 1.00 82.12 98 CYS A O 1
ATOM 776 N N . GLU A 1 99 ? -20.465 -4.072 28.857 1.00 89.50 99 GLU A N 1
ATOM 777 C CA . GLU A 1 99 ? -20.344 -4.012 27.394 1.00 89.50 99 GLU A CA 1
ATOM 778 C C . GLU A 1 99 ? -19.159 -3.135 26.967 1.00 89.50 99 GLU A C 1
ATOM 780 O O . GLU A 1 99 ? -18.321 -3.578 26.179 1.00 89.50 99 GLU A O 1
ATOM 785 N N . LEU A 1 100 ? -19.014 -1.943 27.553 1.00 89.81 100 LEU A N 1
ATOM 786 C CA . LEU A 1 100 ? -17.871 -1.057 27.309 1.00 89.81 100 LEU A CA 1
ATOM 787 C C . LEU A 1 100 ? -16.542 -1.730 27.671 1.00 89.81 100 LEU A C 1
ATOM 789 O O . LEU A 1 100 ? -15.625 -1.763 26.852 1.00 89.81 100 LEU A O 1
ATOM 793 N N . ASN A 1 101 ? -16.460 -2.362 28.843 1.00 90.94 101 ASN A N 1
ATOM 794 C CA . ASN A 1 101 ? -15.268 -3.097 29.274 1.00 90.94 101 ASN A CA 1
ATOM 795 C C . ASN A 1 101 ? -14.958 -4.310 28.375 1.00 90.94 101 ASN A C 1
ATOM 797 O O . ASN A 1 101 ? -13.808 -4.742 28.265 1.00 90.94 101 ASN A O 1
ATOM 801 N N . ALA A 1 102 ? -15.972 -4.938 27.771 1.00 91.31 102 ALA A N 1
ATOM 802 C CA . ALA A 1 102 ? -15.776 -6.024 26.812 1.00 91.31 102 ALA A CA 1
ATOM 803 C C . ALA A 1 102 ? -15.215 -5.499 25.481 1.00 91.31 102 ALA A C 1
ATOM 805 O O . ALA A 1 102 ? -14.294 -6.103 24.920 1.00 91.31 102 ALA A O 1
ATOM 806 N N . ILE A 1 103 ? -15.717 -4.354 25.010 1.00 92.56 103 ILE A N 1
ATOM 807 C CA . ILE A 1 103 ? -15.199 -3.661 23.826 1.00 92.56 103 ILE A CA 1
ATOM 808 C C . ILE A 1 103 ? -13.747 -3.236 24.057 1.00 92.56 103 ILE A C 1
ATOM 810 O O . ILE A 1 103 ? -12.897 -3.540 23.223 1.00 92.56 103 ILE A O 1
ATOM 814 N N . GLU A 1 104 ? -13.437 -2.608 25.192 1.00 92.62 104 GLU A N 1
ATOM 815 C CA . GLU A 1 104 ? -12.086 -2.144 25.522 1.00 92.62 104 GLU A CA 1
ATOM 816 C C . GLU A 1 104 ? -11.074 -3.297 25.512 1.00 92.62 104 GLU A C 1
ATOM 818 O O . GLU A 1 104 ? -10.088 -3.249 24.776 1.00 92.62 104 GLU A O 1
ATOM 823 N N . ARG A 1 105 ? -11.369 -4.403 26.207 1.00 90.88 105 ARG A N 1
ATOM 824 C CA . ARG A 1 105 ? -10.518 -5.609 26.200 1.00 90.88 105 ARG A CA 1
ATOM 825 C C . ARG A 1 105 ? -10.320 -6.188 24.798 1.00 90.88 105 ARG A C 1
ATOM 827 O O . ARG A 1 105 ? -9.223 -6.640 24.450 1.00 90.88 105 ARG A O 1
ATOM 834 N N . THR A 1 106 ? -11.372 -6.174 23.982 1.00 94.00 106 THR A N 1
ATOM 835 C CA . THR A 1 106 ? -11.315 -6.643 22.592 1.00 94.00 106 THR A CA 1
ATOM 836 C C . THR A 1 106 ? -10.410 -5.736 21.757 1.00 94.00 106 THR A C 1
ATOM 838 O O . THR A 1 106 ? -9.501 -6.225 21.083 1.00 94.00 106 THR A O 1
ATOM 841 N N . LEU A 1 107 ? -10.584 -4.417 21.855 1.00 92.25 107 LEU A N 1
ATOM 842 C CA . LEU A 1 107 ? -9.761 -3.424 21.164 1.00 92.25 107 LEU A CA 1
ATOM 843 C C . LEU A 1 107 ? -8.295 -3.517 21.575 1.00 92.25 107 LEU A C 1
ATOM 845 O O . LEU A 1 107 ? -7.431 -3.600 20.705 1.00 92.25 107 LEU A O 1
ATOM 849 N N . GLU A 1 108 ? -7.999 -3.580 22.871 1.00 89.44 108 GLU A N 1
ATOM 850 C CA . GLU A 1 108 ? -6.634 -3.766 23.363 1.00 89.44 108 GLU A CA 1
ATOM 851 C C . GLU A 1 108 ? -5.987 -5.021 22.779 1.00 89.44 108 GLU A C 1
ATOM 853 O O . GLU A 1 108 ? -4.820 -4.999 22.384 1.00 89.44 108 GLU A O 1
ATOM 858 N N . THR A 1 109 ? -6.746 -6.113 22.679 1.00 87.75 109 THR A N 1
ATOM 859 C CA . THR A 1 109 ? -6.264 -7.365 22.091 1.00 87.75 109 THR A CA 1
ATOM 860 C C . THR A 1 109 ? -5.939 -7.196 20.604 1.00 87.75 109 THR A C 1
ATOM 862 O O . THR A 1 109 ? -4.879 -7.639 20.152 1.00 87.75 109 THR A O 1
ATOM 865 N N . HIS A 1 110 ? -6.804 -6.530 19.834 1.00 82.75 110 HIS A N 1
ATOM 866 C CA . HIS A 1 110 ? -6.547 -6.242 18.420 1.00 82.75 110 HIS A CA 1
ATOM 867 C C . HIS A 1 110 ? -5.362 -5.290 18.223 1.00 82.75 110 HIS A C 1
ATOM 869 O O . HIS A 1 110 ? -4.520 -5.535 17.359 1.00 82.75 110 HIS A O 1
ATOM 875 N N . LEU A 1 111 ? -5.246 -4.250 19.049 1.00 82.88 111 LEU A N 1
ATOM 876 C CA . LEU A 1 111 ? -4.150 -3.284 18.990 1.00 82.88 111 LEU A CA 1
ATOM 877 C C . LEU A 1 111 ? -2.811 -3.912 19.382 1.00 82.88 111 LEU A C 1
ATOM 879 O O . LEU A 1 111 ? -1.808 -3.646 18.727 1.00 82.88 111 LEU A O 1
ATOM 883 N N . LYS A 1 112 ? -2.776 -4.787 20.397 1.00 77.44 112 LYS A N 1
ATOM 884 C CA . LYS A 1 112 ? -1.576 -5.567 20.740 1.00 77.44 112 LYS A CA 1
ATOM 885 C C . LYS A 1 112 ? -1.144 -6.441 19.564 1.00 77.44 112 LYS A C 1
ATOM 887 O O . LYS A 1 112 ? 0.020 -6.400 19.183 1.00 77.44 112 LYS A O 1
ATOM 892 N N . LYS A 1 113 ? -2.072 -7.160 18.921 1.00 70.56 113 LYS A N 1
ATOM 893 C CA . LYS A 1 113 ? -1.769 -7.951 17.712 1.00 70.56 113 LYS A CA 1
ATOM 894 C C . LYS A 1 113 ? -1.239 -7.085 16.564 1.00 70.56 113 LYS A C 1
ATOM 896 O O . LYS A 1 113 ? -0.275 -7.477 15.919 1.00 70.56 113 LYS A O 1
ATOM 901 N N . ALA A 1 114 ? -1.818 -5.905 16.346 1.00 68.94 114 ALA A N 1
ATOM 902 C CA . ALA A 1 114 ? -1.361 -4.970 15.319 1.00 68.94 114 ALA A CA 1
ATOM 903 C C . ALA A 1 114 ? 0.026 -4.371 15.621 1.00 68.94 114 ALA A C 1
ATOM 905 O O . ALA A 1 114 ? 0.794 -4.131 14.699 1.00 68.94 114 ALA A O 1
ATOM 906 N N . ARG A 1 115 ? 0.361 -4.148 16.901 1.00 63.25 115 ARG A N 1
ATOM 907 C CA . ARG A 1 115 ? 1.669 -3.622 17.338 1.00 63.25 115 ARG A CA 1
ATOM 908 C C . ARG A 1 115 ? 2.779 -4.673 17.364 1.00 63.25 115 ARG A C 1
ATOM 910 O O . ARG A 1 115 ? 3.941 -4.313 17.227 1.00 63.25 115 ARG A O 1
ATOM 917 N N . HIS A 1 116 ? 2.436 -5.939 17.596 1.00 56.69 116 HIS A N 1
ATOM 918 C CA . HIS A 1 116 ? 3.403 -7.039 17.682 1.00 56.69 116 HIS A CA 1
ATOM 919 C C . HIS A 1 116 ? 3.658 -7.748 16.343 1.00 56.69 116 HIS A C 1
ATOM 921 O O . HIS A 1 116 ? 4.583 -8.552 16.265 1.00 56.69 116 HIS A O 1
ATOM 927 N N . GLY A 1 117 ? 2.874 -7.465 15.298 1.00 58.22 117 GLY A N 1
ATOM 928 C CA . GLY A 1 117 ? 3.209 -7.877 13.936 1.00 58.22 117 GLY A CA 1
ATOM 929 C C . GLY A 1 117 ? 4.324 -6.986 13.396 1.00 58.22 117 GLY A C 1
ATOM 930 O O . GLY A 1 117 ? 4.194 -5.763 13.437 1.00 58.22 117 GLY A O 1
ATOM 931 N N . GLY A 1 118 ? 5.421 -7.573 12.913 1.00 68.19 118 GLY A N 1
ATOM 932 C CA . GLY A 1 118 ? 6.435 -6.825 12.168 1.00 68.19 118 GLY A CA 1
ATOM 933 C C . GLY A 1 118 ? 5.829 -6.153 10.932 1.00 68.19 118 GLY A C 1
ATOM 934 O O . GLY A 1 118 ? 4.656 -6.347 10.622 1.00 68.19 118 GLY A O 1
ATOM 935 N N . ASN A 1 119 ? 6.598 -5.309 10.238 1.00 84.44 119 ASN A N 1
ATOM 936 C CA . ASN A 1 119 ? 6.102 -4.600 9.058 1.00 84.44 119 ASN A CA 1
ATOM 937 C C . ASN A 1 119 ? 5.761 -5.618 7.945 1.00 84.44 119 ASN A C 1
ATOM 939 O O . ASN A 1 119 ? 6.685 -6.086 7.270 1.00 84.44 119 ASN A O 1
ATOM 943 N N . PRO A 1 120 ? 4.472 -5.932 7.681 1.00 86.75 120 PRO A N 1
ATOM 944 C CA . PRO A 1 120 ? 4.110 -7.033 6.785 1.00 86.75 120 PRO A CA 1
ATOM 945 C C . PRO A 1 120 ? 4.519 -6.754 5.337 1.00 86.75 120 PRO A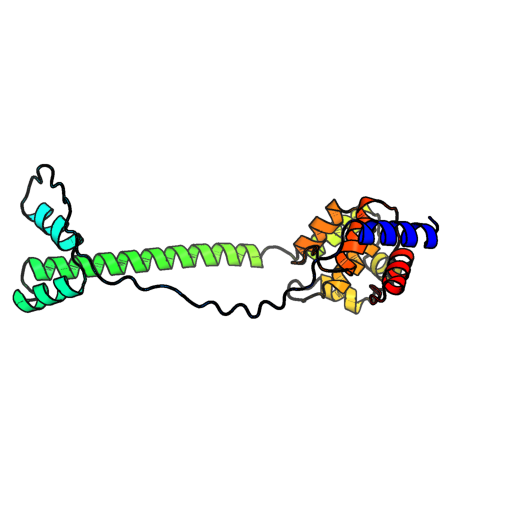 C 1
ATOM 947 O O . PRO A 1 120 ? 4.718 -7.670 4.541 1.00 86.75 120 PRO A O 1
ATOM 950 N N . PHE A 1 121 ? 4.636 -5.472 4.984 1.00 90.75 121 PHE A N 1
ATOM 951 C CA . PHE A 1 121 ? 5.123 -5.037 3.686 1.00 90.75 121 PHE A CA 1
ATOM 952 C C . PHE A 1 121 ? 6.625 -5.287 3.543 1.00 90.75 121 PHE A C 1
ATOM 954 O O . PHE A 1 121 ? 7.049 -5.870 2.547 1.00 90.75 121 PHE A O 1
ATOM 961 N N . TYR A 1 122 ? 7.421 -4.906 4.545 1.00 91.75 122 TYR A N 1
ATOM 962 C CA . TYR A 1 122 ? 8.865 -5.146 4.528 1.00 91.75 122 TYR A CA 1
ATOM 963 C C . TYR A 1 122 ? 9.201 -6.638 4.547 1.00 91.75 122 TYR A C 1
ATOM 965 O O . TYR A 1 122 ? 10.005 -7.091 3.740 1.00 91.75 122 TYR A O 1
ATOM 973 N N . GLU A 1 123 ? 8.530 -7.415 5.399 1.00 91.00 123 GLU A N 1
ATOM 974 C CA . GLU A 1 123 ? 8.701 -8.871 5.463 1.00 91.00 123 GLU A CA 1
ATOM 975 C C . GLU A 1 123 ? 8.400 -9.538 4.115 1.00 91.00 123 GLU A C 1
ATOM 977 O O . GLU A 1 123 ? 9.143 -10.410 3.662 1.00 91.00 123 GLU A O 1
ATOM 982 N N . ALA A 1 124 ? 7.343 -9.094 3.427 1.00 93.31 124 ALA A N 1
ATOM 983 C CA . ALA A 1 124 ? 7.022 -9.595 2.098 1.00 93.31 124 ALA A CA 1
ATOM 984 C C . ALA A 1 124 ? 8.092 -9.226 1.060 1.00 93.31 124 ALA A C 1
ATOM 986 O O . ALA A 1 124 ? 8.432 -10.075 0.237 1.00 93.31 124 ALA A O 1
ATOM 987 N N . ILE A 1 125 ? 8.651 -8.007 1.107 1.00 94.50 125 ILE A N 1
ATOM 988 C CA . ILE A 1 125 ? 9.784 -7.619 0.251 1.00 94.50 125 ILE A CA 1
ATOM 989 C C . ILE A 1 125 ? 10.966 -8.554 0.500 1.00 94.50 125 ILE A C 1
ATOM 991 O O . ILE A 1 125 ? 11.461 -9.130 -0.463 1.00 94.50 125 ILE A O 1
ATOM 995 N N . CYS A 1 126 ? 11.373 -8.766 1.755 1.00 92.94 126 CYS A N 1
ATOM 996 C CA . CYS A 1 126 ? 12.468 -9.681 2.092 1.00 92.94 126 CYS A CA 1
ATOM 997 C C . CYS A 1 126 ? 12.226 -11.085 1.520 1.00 92.94 126 CYS A C 1
ATOM 999 O O . CYS A 1 126 ? 13.075 -11.608 0.806 1.00 92.94 126 CYS A O 1
ATOM 1001 N N . GLY A 1 127 ? 11.023 -11.642 1.695 1.00 94.31 127 GLY A N 1
ATOM 1002 C CA . GLY A 1 127 ? 10.681 -12.947 1.119 1.00 94.31 127 GLY A CA 1
ATOM 1003 C C . GLY A 1 127 ? 10.681 -12.983 -0.418 1.00 94.31 127 GLY A C 1
ATOM 1004 O O . GLY A 1 127 ? 10.870 -14.043 -1.018 1.00 94.31 127 GLY A O 1
ATOM 1005 N N . HIS A 1 128 ? 10.461 -11.855 -1.099 1.00 95.75 128 HIS A N 1
ATOM 1006 C CA . HIS A 1 128 ? 10.677 -11.757 -2.546 1.00 95.75 128 HIS A CA 1
ATOM 1007 C C . HIS A 1 128 ? 12.165 -11.671 -2.899 1.00 95.75 128 HIS A C 1
ATOM 1009 O O . HIS A 1 128 ? 12.586 -12.359 -3.825 1.00 95.75 128 HIS A O 1
ATOM 1015 N N . LEU A 1 129 ? 12.954 -10.890 -2.160 1.00 95.06 129 LEU A N 1
ATOM 1016 C CA . LEU A 1 129 ? 14.398 -10.764 -2.371 1.00 95.06 129 LEU A CA 1
ATOM 1017 C C . LEU A 1 129 ? 15.114 -12.109 -2.224 1.00 95.06 129 LEU A C 1
ATOM 1019 O O . LEU A 1 129 ? 15.895 -12.473 -3.104 1.00 95.06 129 LEU A O 1
ATOM 1023 N N . ASP A 1 130 ? 14.767 -12.872 -1.188 1.00 93.81 130 ASP A N 1
ATOM 1024 C CA . ASP A 1 130 ? 15.325 -14.202 -0.936 1.00 93.81 130 ASP A CA 1
ATOM 1025 C C . ASP A 1 130 ? 15.003 -15.168 -2.084 1.00 93.81 130 ASP A C 1
ATOM 1027 O O . ASP A 1 130 ? 15.882 -15.861 -2.596 1.00 93.81 130 ASP A O 1
ATOM 1031 N N . ARG A 1 131 ? 13.746 -15.178 -2.556 1.00 94.12 131 ARG A N 1
ATOM 1032 C CA . ARG A 1 131 ? 13.314 -16.024 -3.685 1.00 94.12 131 ARG A CA 1
ATOM 1033 C C . ARG A 1 131 ? 13.968 -15.639 -5.009 1.00 94.12 131 ARG A C 1
ATOM 1035 O O . ARG A 1 131 ? 14.196 -16.509 -5.843 1.00 94.12 131 ARG A O 1
ATOM 1042 N N . LEU A 1 132 ? 14.241 -14.352 -5.208 1.00 92.50 132 LEU A N 1
ATOM 1043 C CA . LEU A 1 132 ? 14.914 -13.830 -6.398 1.00 92.50 132 LEU A CA 1
ATOM 1044 C C . LEU A 1 132 ? 16.447 -13.962 -6.318 1.00 92.50 132 LEU A C 1
ATOM 1046 O O . LEU A 1 132 ? 17.125 -13.700 -7.309 1.00 92.50 132 LEU A O 1
ATOM 1050 N N . GLY A 1 133 ? 16.996 -14.392 -5.176 1.00 92.00 133 GLY A N 1
ATOM 1051 C CA . GLY A 1 133 ? 18.426 -14.652 -5.001 1.00 92.00 133 GLY A CA 1
ATOM 1052 C C . GLY A 1 133 ? 19.282 -13.401 -4.783 1.00 92.00 133 GLY A C 1
ATOM 1053 O O . GLY A 1 133 ? 20.483 -13.429 -5.063 1.00 92.00 133 GLY A O 1
ATOM 1054 N N . TYR A 1 134 ? 18.698 -12.302 -4.297 1.00 92.56 134 TYR A N 1
ATOM 1055 C CA . TYR A 1 134 ? 19.475 -11.120 -3.914 1.00 92.56 134 TYR A CA 1
ATOM 1056 C C . TYR A 1 134 ? 20.355 -11.434 -2.696 1.00 92.56 134 TYR A C 1
ATOM 1058 O O . TYR A 1 134 ? 19.889 -11.997 -1.710 1.00 92.56 134 TYR A O 1
ATOM 1066 N N . LYS A 1 135 ? 21.643 -11.066 -2.755 1.00 87.50 135 LYS A N 1
ATOM 1067 C CA . LYS A 1 135 ? 22.609 -11.342 -1.673 1.00 87.50 135 LYS A CA 1
ATOM 1068 C C . LYS A 1 135 ? 22.536 -10.315 -0.546 1.00 87.50 135 LYS A C 1
ATOM 1070 O O . LYS A 1 135 ? 22.924 -10.607 0.582 1.00 87.50 135 LYS A O 1
ATOM 1075 N N . SER A 1 136 ? 22.081 -9.104 -0.856 1.00 90.06 136 SER A N 1
ATOM 1076 C CA . SER A 1 136 ? 21.912 -8.021 0.102 1.00 90.06 136 SER A CA 1
ATOM 1077 C C . SER A 1 136 ? 20.838 -7.030 -0.347 1.00 90.06 136 SER A C 1
ATOM 1079 O O . SER A 1 136 ? 20.592 -6.853 -1.542 1.00 90.06 136 SER A O 1
ATOM 1081 N N . ASP A 1 137 ? 20.269 -6.296 0.611 1.00 90.19 137 ASP A N 1
ATOM 1082 C CA . ASP A 1 137 ? 19.375 -5.163 0.332 1.00 90.19 137 ASP A CA 1
ATOM 1083 C C . ASP A 1 137 ? 20.024 -4.128 -0.602 1.00 90.19 137 ASP A C 1
ATOM 1085 O O . ASP A 1 137 ? 19.333 -3.478 -1.386 1.00 90.19 137 ASP A O 1
ATOM 1089 N N . ALA A 1 138 ? 21.354 -3.983 -0.527 1.00 93.00 138 ALA A N 1
ATOM 1090 C CA . ALA A 1 138 ? 22.120 -3.067 -1.363 1.00 93.00 138 ALA A CA 1
ATOM 1091 C C . ALA A 1 138 ? 22.111 -3.448 -2.832 1.00 93.00 138 ALA A C 1
ATOM 1093 O O . ALA A 1 138 ? 21.948 -2.572 -3.681 1.00 93.00 138 ALA A O 1
ATOM 1094 N N . ASP A 1 139 ? 22.213 -4.739 -3.128 1.00 93.38 139 ASP A N 1
ATOM 1095 C CA . ASP A 1 139 ? 22.119 -5.224 -4.500 1.00 93.38 139 ASP A CA 1
ATOM 1096 C C . ASP A 1 139 ? 20.752 -4.871 -5.092 1.00 93.38 139 ASP A C 1
ATOM 1098 O O . ASP A 1 139 ? 20.663 -4.408 -6.228 1.00 93.38 139 ASP A O 1
ATOM 1102 N N . PHE A 1 140 ? 19.690 -4.999 -4.292 1.00 94.50 140 PHE A N 1
ATOM 1103 C CA . PHE A 1 140 ? 18.347 -4.657 -4.736 1.00 94.50 140 PHE A CA 1
ATOM 1104 C C . PHE A 1 140 ? 18.148 -3.155 -4.938 1.00 94.50 140 PHE A C 1
ATOM 1106 O O . PHE A 1 140 ? 17.810 -2.751 -6.052 1.00 94.50 140 PHE A O 1
ATOM 1113 N N . TYR A 1 141 ? 18.359 -2.314 -3.915 1.00 94.50 141 TYR A N 1
ATOM 1114 C CA . TYR A 1 141 ? 18.048 -0.886 -4.061 1.00 94.50 141 TYR A CA 1
ATOM 1115 C C . TYR A 1 141 ? 18.910 -0.220 -5.141 1.00 94.50 141 TYR A C 1
ATOM 1117 O O . TYR A 1 141 ? 18.398 0.610 -5.889 1.00 94.50 141 TYR A O 1
ATOM 1125 N N . ASN A 1 142 ? 20.167 -0.648 -5.314 1.00 94.31 142 ASN A N 1
ATOM 1126 C CA . ASN A 1 142 ? 21.011 -0.157 -6.402 1.00 94.31 142 ASN A CA 1
ATOM 1127 C C . ASN A 1 142 ? 20.499 -0.622 -7.773 1.00 94.31 142 ASN A C 1
ATOM 1129 O O . ASN A 1 142 ? 20.488 0.176 -8.707 1.00 94.31 142 ASN A O 1
ATOM 1133 N N . SER A 1 143 ? 20.018 -1.868 -7.894 1.00 92.75 143 SER A N 1
ATOM 1134 C CA . SER A 1 143 ? 19.498 -2.400 -9.165 1.00 92.75 143 SER A CA 1
ATOM 1135 C C . SER A 1 143 ? 18.272 -1.655 -9.700 1.00 92.75 143 SER A C 1
ATOM 1137 O O . SER A 1 143 ? 18.028 -1.669 -10.902 1.00 92.75 143 SER A O 1
ATOM 1139 N N . ILE A 1 144 ? 17.517 -0.984 -8.824 1.00 94.25 144 ILE A N 1
ATOM 1140 C CA . ILE A 1 144 ? 16.306 -0.236 -9.191 1.00 94.25 144 ILE A CA 1
ATOM 1141 C C . ILE A 1 144 ? 16.513 1.284 -9.159 1.00 94.25 144 ILE A C 1
ATOM 1143 O O . ILE A 1 144 ? 15.542 2.024 -9.300 1.00 94.25 144 ILE A O 1
ATOM 1147 N N . GLY A 1 145 ? 17.745 1.758 -8.934 1.00 93.19 145 GLY A N 1
ATOM 1148 C CA . GLY A 1 145 ? 18.069 3.186 -8.833 1.00 93.19 145 GLY A CA 1
ATOM 1149 C C . GLY A 1 145 ? 17.545 3.873 -7.563 1.00 93.19 145 GLY A C 1
ATOM 1150 O O . GLY A 1 145 ? 17.375 5.091 -7.544 1.00 93.19 145 GLY A O 1
ATOM 1151 N N . MET A 1 146 ? 17.249 3.113 -6.508 1.00 94.94 146 MET A N 1
ATOM 1152 C CA . MET A 1 146 ? 16.731 3.624 -5.238 1.00 94.94 146 MET A CA 1
ATOM 1153 C C . MET A 1 146 ? 17.871 3.920 -4.261 1.00 94.94 146 MET A C 1
ATOM 1155 O O . MET A 1 146 ? 18.794 3.128 -4.092 1.00 94.94 146 MET A O 1
ATOM 1159 N N . SER A 1 147 ? 17.798 5.051 -3.556 1.00 93.69 147 SER A N 1
ATOM 1160 C CA . SER A 1 147 ? 18.816 5.387 -2.558 1.00 93.69 147 SER A CA 1
ATOM 1161 C C . SER A 1 147 ? 18.667 4.550 -1.284 1.00 93.69 147 SER A C 1
ATOM 1163 O O . SER A 1 147 ? 17.562 4.195 -0.863 1.00 93.69 147 SER A O 1
ATOM 1165 N N . ARG A 1 148 ? 19.782 4.326 -0.577 1.00 92.00 148 ARG A N 1
ATOM 1166 C CA . ARG A 1 148 ? 19.784 3.662 0.739 1.00 92.00 148 ARG A CA 1
ATOM 1167 C C . ARG A 1 148 ? 18.826 4.322 1.741 1.00 92.00 148 ARG A C 1
ATOM 1169 O O . ARG A 1 148 ? 18.233 3.620 2.553 1.00 92.00 148 ARG A O 1
ATOM 1176 N N . GLN A 1 149 ? 18.666 5.649 1.691 1.00 90.50 149 GLN A N 1
ATOM 1177 C CA . GLN A 1 149 ? 17.751 6.387 2.574 1.00 90.50 149 GLN A CA 1
ATOM 1178 C C . GLN A 1 149 ? 16.276 6.128 2.240 1.00 90.50 149 GLN A C 1
ATOM 1180 O O . GLN A 1 149 ? 15.437 6.071 3.137 1.00 90.50 149 GLN A O 1
ATOM 1185 N N . GLN A 1 150 ? 15.940 5.971 0.956 1.00 90.88 150 GLN A N 1
ATOM 1186 C CA . GLN A 1 150 ? 14.590 5.586 0.541 1.00 90.88 150 GLN A CA 1
ATOM 1187 C C . GLN A 1 150 ? 14.292 4.149 0.971 1.00 90.88 150 GLN A C 1
ATOM 1189 O O . GLN A 1 150 ? 13.232 3.894 1.538 1.00 90.88 150 GLN A O 1
ATOM 1194 N N . PHE A 1 151 ? 15.254 3.242 0.789 1.00 91.81 151 PHE A N 1
ATOM 1195 C CA . PHE A 1 151 ? 15.108 1.848 1.197 1.00 91.81 151 PHE A CA 1
ATOM 1196 C C . PHE A 1 151 ? 15.051 1.682 2.725 1.00 91.81 151 PHE A C 1
ATOM 1198 O O . PHE A 1 151 ? 14.282 0.874 3.238 1.00 91.81 151 PHE A O 1
ATOM 1205 N N . SER A 1 152 ? 15.802 2.476 3.498 1.00 88.88 152 SER A N 1
ATOM 1206 C CA . SER A 1 152 ? 15.783 2.369 4.964 1.00 88.88 152 SER A CA 1
ATOM 1207 C C . SER A 1 152 ? 14.417 2.691 5.567 1.00 88.88 152 SER A C 1
ATOM 1209 O O . SER A 1 152 ? 14.082 2.147 6.616 1.00 88.88 152 SER A O 1
ATOM 1211 N N . ARG A 1 153 ? 13.608 3.527 4.900 1.00 89.62 153 ARG A N 1
ATOM 1212 C CA . ARG A 1 153 ? 12.229 3.826 5.321 1.00 89.62 153 ARG A CA 1
ATOM 1213 C C . ARG A 1 153 ? 11.314 2.607 5.262 1.00 89.62 153 ARG A C 1
ATOM 1215 O O . ARG A 1 153 ? 10.339 2.568 5.995 1.00 89.62 153 ARG A O 1
ATOM 1222 N N . LEU A 1 154 ? 11.638 1.603 4.446 1.00 87.56 154 LEU A N 1
ATOM 1223 C CA . LEU A 1 154 ? 10.847 0.374 4.354 1.00 87.56 154 LEU A CA 1
ATOM 1224 C C . LEU A 1 154 ? 10.865 -0.420 5.662 1.00 87.56 154 LEU A C 1
ATOM 1226 O O . LEU A 1 154 ? 9.889 -1.084 5.978 1.00 87.56 154 LEU A O 1
ATOM 1230 N N . ARG A 1 155 ? 11.954 -0.334 6.434 1.00 83.69 155 ARG A N 1
ATOM 1231 C CA . ARG A 1 155 ? 12.114 -1.062 7.703 1.00 83.69 155 ARG A CA 1
ATOM 1232 C C . ARG A 1 155 ? 11.279 -0.479 8.837 1.00 83.69 155 ARG A C 1
ATOM 1234 O O . ARG A 1 155 ? 10.958 -1.188 9.784 1.00 83.69 155 ARG A O 1
ATOM 1241 N N . ASP A 1 156 ? 10.949 0.803 8.756 1.00 82.88 156 ASP A N 1
ATOM 1242 C CA . ASP A 1 156 ? 10.169 1.485 9.779 1.00 82.88 156 ASP A CA 1
ATOM 1243 C C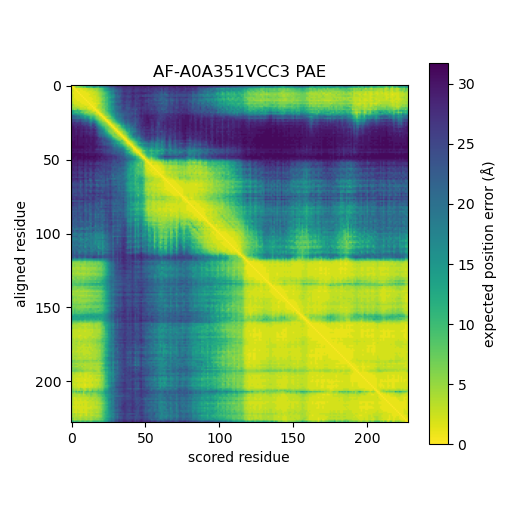 . ASP A 1 156 ? 8.674 1.267 9.525 1.00 82.88 156 ASP A C 1
ATOM 1245 O O . ASP A 1 156 ? 8.111 1.770 8.554 1.00 82.88 156 ASP A O 1
ATOM 1249 N N . ALA A 1 157 ? 8.029 0.515 10.420 1.00 74.06 157 ALA A N 1
ATOM 1250 C CA . ALA A 1 157 ? 6.597 0.226 10.362 1.00 74.06 157 ALA A CA 1
ATOM 1251 C C . ALA A 1 157 ? 5.717 1.487 10.449 1.00 74.06 157 ALA A C 1
ATOM 1253 O O . ALA A 1 157 ? 4.570 1.460 10.009 1.00 74.06 157 ALA A O 1
ATOM 1254 N N . ASN A 1 158 ? 6.243 2.591 10.990 1.00 74.94 158 ASN A N 1
ATOM 1255 C CA . ASN A 1 158 ? 5.529 3.863 11.089 1.00 74.94 158 ASN A CA 1
ATOM 1256 C C . ASN A 1 158 ? 5.778 4.778 9.879 1.00 74.94 158 ASN A C 1
ATOM 1258 O O . ASN A 1 158 ? 5.140 5.827 9.753 1.00 74.94 158 ASN A O 1
ATOM 1262 N N . SER A 1 159 ? 6.700 4.416 8.980 1.00 79.12 159 SER A N 1
ATOM 1263 C CA . SER A 1 159 ? 7.018 5.246 7.825 1.00 79.12 159 SER A CA 1
ATOM 1264 C C . SER A 1 159 ? 5.911 5.170 6.781 1.00 79.12 159 SER A C 1
ATOM 1266 O O . SER A 1 159 ? 5.582 4.107 6.255 1.00 79.12 159 SER A O 1
ATOM 1268 N N . THR A 1 160 ? 5.343 6.323 6.431 1.00 80.44 160 THR A N 1
ATOM 1269 C CA . THR A 1 160 ? 4.350 6.396 5.358 1.00 80.44 160 THR A CA 1
ATOM 1270 C C . THR A 1 160 ? 5.055 6.486 4.009 1.00 80.44 160 THR A C 1
ATOM 1272 O O . THR A 1 160 ? 5.618 7.519 3.642 1.00 80.44 160 THR A O 1
ATOM 1275 N N . LEU A 1 161 ? 5.010 5.398 3.246 1.00 89.88 161 LEU A N 1
ATOM 1276 C CA . LEU A 1 161 ? 5.506 5.369 1.874 1.00 89.88 161 LEU A CA 1
ATOM 1277 C C . LEU A 1 161 ? 4.434 5.879 0.919 1.00 89.88 161 LEU A C 1
ATOM 1279 O O . LEU A 1 161 ? 3.254 5.548 1.044 1.00 89.88 161 LEU A O 1
ATOM 1283 N N . SER A 1 162 ? 4.845 6.650 -0.086 1.00 93.50 162 SER A N 1
ATOM 1284 C CA . SER A 1 162 ? 3.935 7.024 -1.165 1.00 93.50 162 SER A CA 1
ATOM 1285 C C . SER A 1 162 ? 3.588 5.800 -2.014 1.00 93.50 162 SER A C 1
ATOM 1287 O O . SER A 1 162 ? 4.429 4.926 -2.241 1.00 93.50 162 SER A O 1
ATOM 1289 N N . LYS A 1 163 ? 2.377 5.773 -2.577 1.00 94.56 163 LYS A N 1
ATOM 1290 C CA . LYS A 1 163 ? 1.985 4.728 -3.530 1.00 94.56 163 LYS A CA 1
ATOM 1291 C C . LYS A 1 163 ? 2.954 4.617 -4.715 1.00 94.56 163 LYS A C 1
ATOM 1293 O O . LYS A 1 163 ? 3.233 3.512 -5.164 1.00 94.56 163 LYS A O 1
ATOM 1298 N N . LYS A 1 164 ? 3.505 5.745 -5.193 1.00 95.56 164 LYS A N 1
ATOM 1299 C CA . LYS A 1 164 ? 4.531 5.769 -6.253 1.00 95.56 164 LYS A CA 1
ATOM 1300 C C . LYS A 1 164 ? 5.756 4.941 -5.839 1.00 95.56 164 LYS A C 1
ATOM 1302 O O . LYS A 1 164 ? 6.192 4.096 -6.608 1.00 95.56 164 LYS A O 1
ATOM 1307 N N . THR A 1 165 ? 6.261 5.137 -4.620 1.00 95.12 165 THR A N 1
ATOM 1308 C CA . THR A 1 165 ? 7.418 4.398 -4.083 1.00 95.12 165 THR A CA 1
ATOM 1309 C C . THR A 1 165 ? 7.132 2.905 -3.946 1.00 95.12 165 THR A C 1
ATOM 1311 O O . THR A 1 165 ? 7.977 2.083 -4.281 1.00 95.12 165 THR A O 1
ATOM 1314 N N . VAL A 1 166 ? 5.930 2.538 -3.498 1.00 95.75 166 VAL A N 1
ATOM 1315 C CA . VAL A 1 166 ? 5.532 1.127 -3.416 1.00 95.75 166 VAL A CA 1
ATOM 1316 C C . VAL A 1 166 ? 5.485 0.486 -4.805 1.00 95.75 166 VAL A C 1
ATOM 1318 O O . VAL A 1 166 ? 6.023 -0.601 -5.000 1.00 95.75 166 VAL A O 1
ATOM 1321 N N . LEU A 1 167 ? 4.878 1.164 -5.784 1.00 97.00 167 LEU A N 1
ATOM 1322 C CA . LEU A 1 167 ? 4.814 0.677 -7.163 1.00 97.00 167 LEU A CA 1
ATOM 1323 C C . LEU A 1 167 ? 6.206 0.563 -7.794 1.00 97.00 167 LEU A C 1
ATOM 1325 O O . LEU A 1 167 ? 6.454 -0.392 -8.520 1.00 97.00 167 LEU A O 1
ATOM 1329 N N . TRP A 1 168 ? 7.124 1.479 -7.477 1.00 96.81 168 TRP A N 1
ATOM 1330 C CA . TRP A 1 168 ? 8.526 1.382 -7.889 1.00 96.81 168 TRP A CA 1
ATOM 1331 C C . TRP A 1 168 ? 9.170 0.081 -7.393 1.00 96.81 168 TRP A C 1
ATOM 1333 O O . TRP A 1 168 ? 9.775 -0.637 -8.184 1.00 96.81 168 TRP A O 1
ATOM 1343 N N . ILE A 1 169 ? 8.970 -0.280 -6.123 1.00 96.31 169 ILE A N 1
ATOM 1344 C CA . ILE A 1 169 ? 9.498 -1.530 -5.551 1.00 96.31 169 ILE A CA 1
ATOM 1345 C C . ILE A 1 169 ? 8.860 -2.754 -6.211 1.00 96.31 169 ILE A C 1
ATOM 1347 O O . ILE A 1 169 ? 9.573 -3.680 -6.580 1.00 96.31 169 ILE A O 1
ATOM 1351 N N . ILE A 1 170 ? 7.537 -2.749 -6.403 1.00 97.00 170 ILE A N 1
ATOM 1352 C CA . ILE A 1 170 ? 6.812 -3.836 -7.083 1.00 97.00 170 ILE A CA 1
ATOM 1353 C C . ILE A 1 170 ? 7.371 -4.068 -8.492 1.00 97.00 170 ILE A C 1
ATOM 1355 O O . ILE A 1 170 ? 7.635 -5.208 -8.869 1.00 97.00 170 ILE A O 1
ATOM 1359 N N . VAL A 1 171 ? 7.579 -2.989 -9.253 1.00 96.88 171 VAL A N 1
ATOM 1360 C CA . VAL A 1 171 ? 8.143 -3.060 -10.607 1.00 96.88 171 VAL A CA 1
ATOM 1361 C C . VAL A 1 171 ? 9.599 -3.519 -10.571 1.00 96.88 171 VAL A C 1
ATOM 1363 O O . VAL A 1 171 ? 10.002 -4.344 -11.386 1.00 96.88 171 VAL A O 1
ATOM 1366 N N . GLY A 1 172 ? 10.376 -3.032 -9.605 1.00 95.44 172 GLY A N 1
ATOM 1367 C CA . GLY A 1 172 ? 11.765 -3.428 -9.391 1.00 95.44 172 GLY A CA 1
ATOM 1368 C C . GLY A 1 172 ? 11.936 -4.916 -9.076 1.00 95.44 172 GLY A C 1
ATOM 1369 O O . GLY A 1 172 ? 12.856 -5.552 -9.579 1.00 95.44 172 GLY A O 1
ATOM 1370 N N . LEU A 1 173 ? 11.005 -5.486 -8.308 1.00 95.50 173 LEU A N 1
ATOM 1371 C CA . LEU A 1 173 ? 10.922 -6.921 -8.017 1.00 95.50 173 LEU A CA 1
ATOM 1372 C C . LEU A 1 173 ? 10.351 -7.749 -9.183 1.00 95.50 173 LEU A C 1
ATOM 1374 O O . LEU A 1 173 ? 10.325 -8.974 -9.093 1.00 95.50 173 LEU A O 1
ATOM 1378 N N . LYS A 1 174 ? 9.883 -7.098 -10.258 1.00 94.69 174 LYS A N 1
ATOM 1379 C CA . LYS A 1 174 ? 9.294 -7.727 -11.453 1.00 94.69 174 LYS A CA 1
ATOM 1380 C C . LYS A 1 174 ? 8.156 -8.704 -11.130 1.00 94.69 174 LYS A C 1
ATOM 1382 O O . LYS A 1 174 ? 8.072 -9.794 -11.692 1.00 94.69 174 LYS A O 1
ATOM 1387 N N . LEU A 1 175 ? 7.283 -8.312 -10.203 1.00 95.81 175 LEU A N 1
ATOM 1388 C CA . LEU A 1 175 ? 6.183 -9.149 -9.718 1.00 95.81 175 LEU A CA 1
ATOM 1389 C C . LEU A 1 175 ? 5.071 -9.345 -10.759 1.00 95.81 175 LEU A C 1
ATOM 1391 O O . LEU A 1 175 ? 4.716 -8.432 -11.505 1.00 95.81 175 LEU A O 1
ATOM 1395 N N . ASP A 1 176 ? 4.440 -10.514 -10.763 1.00 94.81 176 ASP A N 1
ATOM 1396 C CA . ASP A 1 176 ? 3.197 -10.701 -11.516 1.00 94.81 176 ASP A CA 1
ATOM 1397 C C . ASP A 1 176 ? 2.026 -9.922 -10.884 1.00 94.81 176 ASP A C 1
ATOM 1399 O O . ASP A 1 176 ? 2.118 -9.383 -9.778 1.00 94.81 176 ASP A O 1
ATOM 1403 N N . TYR A 1 177 ? 0.886 -9.874 -11.574 1.00 95.56 177 TYR A N 1
ATOM 1404 C CA . TYR A 1 177 ? -0.298 -9.162 -11.091 1.00 95.56 177 TYR A CA 1
ATOM 1405 C C . TYR A 1 177 ? -0.784 -9.605 -9.698 1.00 95.56 177 TYR A C 1
ATOM 1407 O O . TYR A 1 177 ? -1.216 -8.764 -8.904 1.00 95.56 177 TYR A O 1
ATOM 1415 N N . VAL A 1 178 ? -0.740 -10.904 -9.386 1.00 95.62 178 VAL A N 1
ATOM 1416 C CA . VAL A 1 178 ? -1.238 -11.447 -8.112 1.00 95.62 178 VAL A CA 1
ATOM 1417 C C . VAL A 1 178 ? -0.305 -11.037 -6.977 1.00 95.62 178 VAL A C 1
ATOM 1419 O O . VAL A 1 178 ? -0.765 -10.508 -5.963 1.00 95.62 178 VAL A O 1
ATOM 1422 N N . GLN A 1 179 ? 0.998 -11.209 -7.182 1.00 96.19 179 GLN A N 1
ATOM 1423 C CA . GLN A 1 179 ? 2.049 -10.816 -6.247 1.00 96.19 179 GLN A CA 1
ATOM 1424 C C . GLN A 1 179 ? 2.069 -9.298 -6.029 1.00 96.19 179 GLN A C 1
ATOM 1426 O O . GLN A 1 179 ? 2.125 -8.834 -4.891 1.00 96.19 179 GLN A O 1
ATOM 1431 N N . ALA A 1 180 ? 1.935 -8.513 -7.101 1.00 96.50 180 ALA A N 1
ATOM 1432 C CA . ALA A 1 180 ? 1.832 -7.060 -7.035 1.00 96.50 180 ALA A CA 1
ATOM 1433 C C . ALA A 1 180 ? 0.609 -6.615 -6.220 1.00 96.50 180 ALA A C 1
ATOM 1435 O O . ALA A 1 180 ? 0.720 -5.720 -5.385 1.00 96.50 180 ALA A O 1
ATOM 1436 N N . CYS A 1 181 ? -0.554 -7.246 -6.420 1.00 95.94 181 CYS A N 1
ATOM 1437 C CA . CYS A 1 181 ? -1.758 -6.953 -5.641 1.00 95.94 181 CYS A CA 1
ATOM 1438 C C . CYS A 1 181 ? -1.578 -7.269 -4.154 1.00 95.94 181 CYS A C 1
ATOM 1440 O O . CYS A 1 181 ? -2.013 -6.486 -3.311 1.00 95.94 181 CYS A O 1
ATOM 1442 N N . ASP A 1 182 ? -0.977 -8.413 -3.832 1.00 95.19 182 ASP A N 1
ATOM 1443 C CA . ASP A 1 182 ? -0.705 -8.812 -2.451 1.00 95.19 182 ASP A CA 1
ATOM 1444 C C . ASP A 1 182 ? 0.257 -7.831 -1.764 1.00 95.19 182 ASP A C 1
ATOM 1446 O O . ASP A 1 182 ? -0.047 -7.295 -0.696 1.00 95.19 182 ASP A O 1
ATOM 1450 N N . LEU A 1 183 ? 1.369 -7.498 -2.424 1.00 95.06 183 LEU A N 1
ATOM 1451 C CA . LEU A 1 183 ? 2.362 -6.581 -1.875 1.00 95.06 183 LEU A CA 1
ATOM 1452 C C . LEU A 1 183 ? 1.817 -5.147 -1.737 1.00 95.06 183 LEU A C 1
ATOM 1454 O O . LEU A 1 183 ? 2.045 -4.477 -0.727 1.00 95.06 183 LEU A O 1
ATOM 1458 N N . LEU A 1 184 ? 1.017 -4.688 -2.703 1.00 95.06 184 LEU A N 1
ATOM 1459 C CA . LEU A 1 184 ? 0.353 -3.386 -2.640 1.00 95.06 184 LEU A CA 1
ATOM 1460 C C . LEU A 1 184 ? -0.665 -3.329 -1.486 1.00 95.06 184 LEU A C 1
ATOM 1462 O O . LEU A 1 184 ? -0.708 -2.330 -0.770 1.00 95.06 184 LEU A O 1
ATOM 1466 N N . ARG A 1 185 ? -1.415 -4.409 -1.226 1.00 93.81 185 ARG A N 1
ATOM 1467 C CA . ARG A 1 185 ? -2.334 -4.490 -0.073 1.00 93.81 185 ARG A CA 1
ATOM 1468 C C . ARG A 1 185 ? -1.603 -4.435 1.262 1.00 93.81 185 ARG A C 1
ATOM 1470 O O . ARG A 1 185 ? -2.061 -3.733 2.159 1.00 93.81 185 ARG A O 1
ATOM 1477 N N . LYS A 1 186 ? -0.458 -5.111 1.386 1.00 91.00 186 LYS A N 1
ATOM 1478 C CA . LYS A 1 186 ? 0.367 -5.097 2.609 1.00 91.00 186 LYS A CA 1
ATOM 1479 C C . LYS A 1 186 ? 0.907 -3.706 2.960 1.00 91.00 186 LYS A C 1
ATOM 1481 O O . LYS A 1 186 ? 1.139 -3.433 4.129 1.00 91.00 186 LYS A O 1
ATOM 1486 N N . SER A 1 187 ? 1.046 -2.815 1.974 1.00 89.38 187 SER A N 1
ATOM 1487 C CA . SER A 1 187 ? 1.388 -1.394 2.187 1.00 89.38 187 SER A CA 1
ATOM 1488 C C . SER A 1 187 ? 0.178 -0.465 2.368 1.00 89.38 187 SER A C 1
ATOM 1490 O O . SER A 1 187 ? 0.348 0.748 2.458 1.00 89.38 187 SER A O 1
ATOM 1492 N N . GLY A 1 188 ? -1.045 -1.004 2.404 1.00 90.06 188 GLY A N 1
ATOM 1493 C CA . GLY A 1 188 ? -2.273 -0.223 2.581 1.00 90.06 188 GLY A CA 1
ATOM 1494 C C . GLY A 1 188 ? -2.832 0.404 1.298 1.00 90.06 188 GLY A C 1
ATOM 1495 O O . GLY A 1 188 ? -3.725 1.248 1.363 1.00 90.06 188 GLY A O 1
ATOM 1496 N N . TYR A 1 189 ? -2.346 -0.002 0.122 1.00 94.31 189 TYR A N 1
ATOM 1497 C CA . TYR A 1 189 ? -2.806 0.503 -1.172 1.00 94.31 189 TYR A CA 1
ATOM 1498 C C . TYR A 1 189 ? -3.534 -0.573 -1.998 1.00 94.31 189 TYR A C 1
ATOM 1500 O O . TYR A 1 189 ? -3.498 -1.768 -1.718 1.00 94.31 189 TYR A O 1
ATOM 1508 N N . ASN A 1 190 ? -4.211 -0.144 -3.064 1.00 95.00 190 ASN A N 1
ATOM 1509 C CA . ASN A 1 190 ? -4.831 -1.017 -4.063 1.00 95.00 190 ASN A CA 1
ATOM 1510 C C . ASN A 1 190 ? -4.733 -0.402 -5.468 1.00 95.00 190 ASN A C 1
ATOM 1512 O O . ASN A 1 190 ? -4.502 0.803 -5.602 1.00 95.00 190 ASN A O 1
ATOM 1516 N N . PHE A 1 191 ? -4.912 -1.209 -6.518 1.00 93.25 191 PHE A N 1
ATOM 1517 C CA . PHE A 1 191 ? -5.080 -0.692 -7.880 1.00 93.25 191 PHE A CA 1
ATOM 1518 C C . PHE A 1 191 ? -6.473 -0.082 -8.030 1.00 93.25 191 PHE A C 1
ATOM 1520 O O . PHE A 1 191 ? -7.491 -0.741 -7.803 1.00 93.25 191 PHE A O 1
ATOM 1527 N N . ARG A 1 192 ? -6.519 1.189 -8.412 1.00 91.06 192 ARG A N 1
ATOM 1528 C CA . ARG A 1 192 ? -7.736 1.953 -8.652 1.00 91.06 192 ARG A CA 1
ATOM 1529 C C . ARG A 1 192 ? -8.059 1.897 -10.135 1.00 91.06 192 ARG A C 1
ATOM 1531 O O . ARG A 1 192 ? -7.247 2.255 -10.975 1.00 91.06 192 ARG A O 1
ATOM 1538 N N . LYS A 1 193 ? -9.296 1.525 -10.455 1.00 86.19 193 LYS A N 1
ATOM 1539 C CA . LYS A 1 193 ? -9.770 1.421 -11.844 1.00 86.19 193 LYS A CA 1
ATOM 1540 C C . LYS A 1 193 ? -9.847 2.761 -12.584 1.00 86.19 193 LYS A C 1
ATOM 1542 O O . LYS A 1 193 ? -9.971 2.753 -13.795 1.00 86.19 193 LYS A O 1
ATOM 1547 N N . ASN A 1 194 ? -9.781 3.884 -11.866 1.00 85.50 194 ASN A N 1
ATOM 1548 C CA . ASN A 1 194 ? -9.925 5.235 -12.423 1.00 85.50 194 ASN A CA 1
ATOM 1549 C C . ASN A 1 194 ? -8.601 6.015 -12.397 1.00 85.50 194 ASN A C 1
ATOM 1551 O O . ASN A 1 194 ? -8.593 7.225 -12.607 1.00 85.50 194 ASN A O 1
ATOM 1555 N N . ASP A 1 195 ? -7.500 5.351 -12.052 1.00 91.06 195 ASP A N 1
ATOM 1556 C CA . ASP A 1 195 ? -6.170 5.942 -12.038 1.00 91.06 195 ASP A CA 1
ATOM 1557 C C . ASP A 1 195 ? -5.394 5.410 -13.243 1.00 91.06 195 ASP A C 1
ATOM 1559 O O . ASP A 1 195 ? -5.194 4.205 -13.383 1.00 91.06 195 ASP A O 1
ATOM 1563 N N . MET A 1 196 ? -4.990 6.313 -14.138 1.00 91.19 196 MET A N 1
ATOM 1564 C CA . MET A 1 196 ? -4.348 5.939 -15.400 1.00 91.19 196 MET A CA 1
ATOM 1565 C C . MET A 1 196 ? -3.042 5.162 -15.166 1.00 91.19 196 MET A C 1
ATOM 1567 O O . MET A 1 196 ? -2.774 4.197 -15.878 1.00 91.19 196 MET A O 1
ATOM 1571 N N . ARG A 1 197 ? -2.264 5.508 -14.126 1.00 95.25 197 ARG A N 1
ATOM 1572 C CA . ARG A 1 197 ? -1.048 4.764 -13.762 1.00 95.25 197 ARG A CA 1
ATOM 1573 C C . ARG A 1 197 ? -1.401 3.342 -13.346 1.00 95.25 197 ARG A C 1
ATOM 1575 O O . ARG A 1 197 ? -0.786 2.399 -13.832 1.00 95.25 197 ARG A O 1
ATOM 1582 N N . ASP A 1 198 ? -2.384 3.179 -12.467 1.00 95.44 198 ASP A N 1
ATOM 1583 C CA . ASP A 1 198 ? -2.804 1.856 -12.001 1.00 95.44 198 ASP A CA 1
ATOM 1584 C C . ASP A 1 198 ? -3.342 0.978 -13.134 1.00 95.44 198 ASP A C 1
ATOM 1586 O O . ASP A 1 198 ? -3.097 -0.227 -13.136 1.00 95.44 198 ASP A O 1
ATOM 1590 N N . VAL A 1 199 ? -4.064 1.562 -14.091 1.00 93.69 199 VAL A N 1
ATOM 1591 C CA . VAL A 1 199 ? -4.619 0.846 -15.250 1.00 93.69 199 VAL A CA 1
ATOM 1592 C C . VAL A 1 199 ? -3.500 0.358 -16.164 1.00 93.69 199 VAL A C 1
ATOM 1594 O O . VAL A 1 199 ? -3.465 -0.828 -16.493 1.00 93.69 199 VAL A O 1
ATOM 1597 N N . ILE A 1 200 ? -2.550 1.238 -16.497 1.00 94.38 200 ILE A N 1
ATOM 1598 C CA . ILE A 1 200 ? -1.361 0.896 -17.288 1.00 94.38 200 ILE A CA 1
ATOM 1599 C C . ILE A 1 200 ? -0.559 -0.212 -16.598 1.00 94.38 200 ILE A C 1
ATOM 1601 O O . ILE A 1 200 ? -0.271 -1.241 -17.205 1.00 94.38 200 ILE A O 1
ATOM 1605 N N . LEU A 1 201 ? -0.239 -0.044 -15.311 1.00 96.06 201 LEU A N 1
ATOM 1606 C CA . LEU A 1 201 ? 0.534 -1.037 -14.562 1.00 96.06 201 LEU A CA 1
ATOM 1607 C C . LEU A 1 201 ? -0.213 -2.369 -14.440 1.00 96.06 201 LEU A C 1
ATOM 1609 O O . LEU A 1 201 ? 0.391 -3.424 -14.593 1.00 96.06 201 LEU A O 1
ATOM 1613 N N . THR A 1 202 ? -1.533 -2.340 -14.237 1.00 94.88 202 THR A N 1
ATOM 1614 C CA . THR A 1 202 ? -2.359 -3.556 -14.212 1.00 94.88 202 THR A CA 1
ATOM 1615 C C . THR A 1 202 ? -2.293 -4.311 -15.538 1.00 94.88 202 THR A C 1
ATOM 1617 O O . THR A 1 202 ? -2.215 -5.538 -15.521 1.00 94.88 202 THR A O 1
ATOM 1620 N N . TYR A 1 203 ? -2.316 -3.607 -16.675 1.00 93.94 203 TYR A N 1
ATOM 1621 C CA . TYR A 1 203 ? -2.147 -4.232 -17.988 1.00 93.94 203 TYR A CA 1
ATOM 1622 C C . TYR A 1 203 ? -0.760 -4.878 -18.114 1.00 93.94 203 TYR A C 1
ATOM 1624 O O . TYR A 1 203 ? -0.658 -6.063 -18.432 1.00 93.94 203 TYR A O 1
ATOM 1632 N N . ILE A 1 204 ? 0.298 -4.129 -17.787 1.00 94.81 204 ILE A N 1
ATOM 1633 C CA . ILE A 1 204 ? 1.689 -4.599 -17.865 1.00 94.81 204 ILE A CA 1
ATOM 1634 C C . ILE A 1 204 ? 1.890 -5.864 -17.017 1.00 94.81 204 ILE A C 1
ATOM 1636 O O . ILE A 1 204 ? 2.388 -6.866 -17.529 1.00 94.81 204 ILE A O 1
ATOM 1640 N N . PHE A 1 205 ? 1.431 -5.857 -15.761 1.00 95.12 205 PHE A N 1
ATOM 1641 C CA . PHE A 1 205 ? 1.587 -6.977 -14.823 1.00 95.12 205 PHE A CA 1
ATOM 1642 C C . PHE A 1 205 ? 0.839 -8.251 -15.223 1.00 95.12 205 PHE A C 1
ATOM 1644 O O . PHE A 1 205 ? 1.156 -9.325 -14.714 1.00 95.12 205 PHE A O 1
ATOM 1651 N N . ARG A 1 206 ? -0.185 -8.145 -16.075 1.00 93.75 206 ARG A N 1
ATOM 1652 C CA . ARG A 1 206 ? -0.994 -9.293 -16.510 1.00 93.75 206 ARG A CA 1
ATOM 1653 C C . ARG A 1 206 ? -0.519 -9.892 -17.822 1.00 93.75 206 ARG A C 1
ATOM 1655 O O . ARG A 1 206 ? -0.637 -11.098 -18.003 1.00 93.75 206 ARG A O 1
ATOM 1662 N N . ASN A 1 207 ? -0.026 -9.053 -18.726 1.00 88.88 207 ASN A N 1
ATOM 1663 C CA . ASN A 1 207 ? 0.075 -9.420 -20.135 1.00 88.88 207 ASN A CA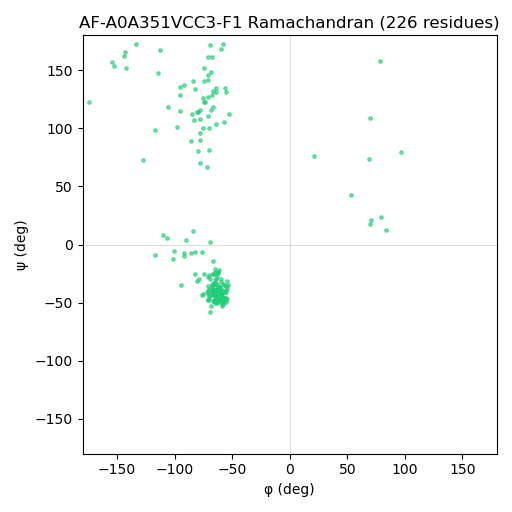 1
ATOM 1664 C C . ASN A 1 207 ? 1.515 -9.453 -20.654 1.00 88.88 207 ASN A C 1
ATOM 1666 O O . ASN A 1 207 ? 1.737 -9.888 -21.780 1.00 88.88 207 ASN A O 1
ATOM 1670 N N . THR A 1 208 ? 2.495 -8.977 -19.877 1.00 86.19 208 THR A N 1
ATOM 1671 C CA . THR A 1 208 ? 3.838 -8.722 -20.410 1.00 86.19 208 THR A CA 1
ATOM 1672 C C . THR A 1 208 ? 4.956 -9.063 -19.439 1.00 86.19 208 THR A C 1
ATOM 1674 O O . THR A 1 208 ? 4.810 -8.961 -18.224 1.00 86.19 208 THR A O 1
ATOM 1677 N N . THR A 1 209 ? 6.116 -9.408 -19.994 1.00 89.12 209 THR A N 1
ATOM 1678 C CA . THR A 1 209 ? 7.396 -9.329 -19.285 1.00 89.12 209 THR A CA 1
ATOM 1679 C C . THR A 1 209 ? 7.909 -7.898 -19.356 1.00 89.12 209 THR A C 1
ATOM 1681 O O . THR A 1 209 ? 7.922 -7.315 -20.443 1.00 89.12 209 THR A O 1
ATOM 1684 N N . TYR A 1 210 ? 8.371 -7.348 -18.240 1.00 93.88 210 TYR A N 1
ATOM 1685 C CA . TYR A 1 210 ? 8.736 -5.938 -18.156 1.00 93.88 210 TYR A CA 1
ATOM 1686 C C . TYR A 1 210 ? 9.969 -5.712 -17.271 1.00 93.88 210 TYR A C 1
ATOM 1688 O O . TYR A 1 210 ? 10.394 -6.576 -16.499 1.00 93.88 210 TYR A O 1
ATOM 1696 N N . ASP A 1 211 ? 10.536 -4.518 -17.388 1.00 93.12 211 ASP A N 1
ATOM 1697 C CA . ASP A 1 211 ? 11.546 -3.966 -16.494 1.00 93.12 211 ASP A CA 1
ATOM 1698 C C . ASP A 1 211 ? 11.190 -2.517 -16.128 1.00 93.12 211 ASP A C 1
ATOM 1700 O O . ASP A 1 211 ? 10.213 -1.946 -16.626 1.00 93.12 211 ASP A O 1
ATOM 1704 N N . LEU A 1 212 ? 11.954 -1.949 -15.195 1.00 94.56 212 LEU A N 1
ATOM 1705 C CA . LEU A 1 212 ? 11.704 -0.613 -14.666 1.00 94.56 212 LEU A CA 1
ATOM 1706 C C . LEU A 1 212 ? 11.775 0.462 -15.757 1.00 94.56 212 LEU A C 1
ATOM 1708 O O . LEU A 1 212 ? 10.928 1.355 -15.783 1.00 94.56 212 LEU A O 1
ATOM 1712 N N . ASP A 1 213 ? 12.729 0.344 -16.679 1.00 93.94 213 ASP A N 1
ATOM 1713 C CA . ASP A 1 213 ? 12.916 1.300 -17.768 1.00 93.94 213 ASP A CA 1
ATOM 1714 C C . ASP A 1 213 ? 11.728 1.279 -18.726 1.00 93.94 213 ASP A C 1
ATOM 1716 O O . ASP A 1 213 ? 11.132 2.322 -18.992 1.00 93.94 213 ASP A O 1
ATOM 1720 N N . THR A 1 214 ? 11.305 0.090 -19.167 1.00 94.25 214 THR A N 1
ATOM 1721 C CA . THR A 1 214 ? 10.128 -0.095 -20.025 1.00 94.25 214 THR A CA 1
ATOM 1722 C C . THR A 1 214 ? 8.888 0.531 -19.393 1.00 94.25 214 THR A C 1
ATOM 1724 O O . THR A 1 214 ? 8.155 1.264 -20.057 1.00 94.25 214 THR A O 1
ATOM 1727 N N . VAL A 1 215 ? 8.661 0.292 -18.097 1.00 95.94 215 VAL A N 1
ATOM 1728 C CA . VAL A 1 215 ? 7.529 0.882 -17.371 1.00 95.94 215 VAL A CA 1
ATOM 1729 C C . VAL A 1 215 ? 7.627 2.406 -17.335 1.00 95.94 215 VAL A C 1
ATOM 1731 O O . VAL A 1 215 ? 6.636 3.084 -17.601 1.00 95.94 215 VAL A O 1
ATOM 1734 N N . ASN A 1 216 ? 8.802 2.963 -17.041 1.00 96.00 216 ASN A N 1
ATOM 1735 C CA . ASN A 1 216 ? 9.001 4.410 -17.002 1.00 96.00 216 ASN A CA 1
ATOM 1736 C C . ASN A 1 216 ? 8.775 5.067 -18.369 1.00 96.00 216 ASN A C 1
ATOM 1738 O O . ASN A 1 216 ? 8.110 6.102 -18.429 1.00 96.00 216 ASN A O 1
ATOM 1742 N N . PHE A 1 217 ? 9.261 4.457 -19.454 1.00 95.19 217 PHE A N 1
ATOM 1743 C CA . PHE A 1 217 ? 9.023 4.938 -20.818 1.00 95.19 217 PHE A CA 1
ATOM 1744 C C . PHE A 1 217 ? 7.536 4.951 -21.164 1.00 95.19 217 PHE A C 1
ATOM 1746 O O . PHE A 1 217 ? 7.030 5.957 -21.660 1.00 95.19 217 PHE A O 1
ATOM 1753 N N . VAL A 1 218 ? 6.821 3.865 -20.859 1.00 94.88 218 VAL A N 1
ATOM 1754 C CA . VAL A 1 218 ? 5.375 3.789 -21.094 1.00 94.88 218 VAL A CA 1
ATOM 1755 C C . VAL A 1 218 ? 4.641 4.855 -20.283 1.00 94.88 218 VAL A C 1
ATOM 1757 O O . VAL A 1 218 ? 3.816 5.575 -20.832 1.00 94.88 218 VAL A O 1
ATOM 1760 N N . LEU A 1 219 ? 4.948 5.014 -18.992 1.00 95.62 219 LEU A N 1
ATOM 1761 C CA . LEU A 1 219 ? 4.308 6.045 -18.169 1.00 95.62 219 LEU A CA 1
ATOM 1762 C C . LEU A 1 219 ? 4.554 7.453 -18.724 1.00 95.62 219 LEU A C 1
ATOM 1764 O O . LEU A 1 219 ? 3.608 8.237 -18.817 1.00 95.62 219 LEU A O 1
ATOM 1768 N N . ALA A 1 220 ? 5.787 7.746 -19.144 1.00 95.12 220 ALA A N 1
ATOM 1769 C CA . ALA A 1 220 ? 6.146 9.028 -19.737 1.00 95.12 220 ALA A CA 1
ATOM 1770 C C . ALA A 1 220 ? 5.387 9.299 -21.048 1.00 95.12 220 ALA A C 1
ATOM 1772 O O . ALA A 1 220 ? 4.915 10.419 -21.241 1.00 95.12 220 ALA A O 1
ATOM 1773 N N . HIS A 1 221 ? 5.197 8.283 -21.902 1.00 94.75 221 HIS A N 1
ATOM 1774 C CA . HIS A 1 221 ? 4.394 8.388 -23.133 1.00 94.75 221 HIS A CA 1
ATOM 1775 C C . HIS A 1 221 ? 2.962 8.858 -22.850 1.00 94.75 221 HIS A C 1
ATOM 1777 O O . HIS A 1 221 ? 2.439 9.726 -23.542 1.00 94.75 221 HIS A O 1
ATOM 1783 N N . PHE A 1 222 ? 2.348 8.355 -21.777 1.00 91.94 222 PHE A N 1
ATOM 1784 C CA . PHE A 1 222 ? 1.007 8.764 -21.344 1.00 91.94 222 PHE A CA 1
ATOM 1785 C C . PHE A 1 222 ? 0.988 10.044 -20.483 1.00 91.94 222 PHE A C 1
ATOM 1787 O O . PHE A 1 222 ? -0.030 10.353 -19.861 1.00 91.94 222 PHE A O 1
ATOM 1794 N N . GLY A 1 223 ? 2.097 10.790 -20.404 1.00 93.38 223 GLY A N 1
ATOM 1795 C CA . GLY A 1 223 ? 2.199 12.026 -19.619 1.00 93.38 223 GLY A CA 1
ATOM 1796 C C . GLY A 1 223 ? 2.164 11.813 -18.101 1.00 93.38 223 GLY A C 1
ATOM 1797 O O . GLY A 1 223 ? 1.898 12.747 -17.342 1.00 93.38 223 GLY A O 1
ATOM 1798 N N . ILE A 1 224 ? 2.410 10.589 -17.632 1.00 94.75 224 ILE A N 1
ATOM 1799 C CA . ILE A 1 224 ? 2.458 10.247 -16.211 1.00 94.75 224 ILE A CA 1
ATOM 1800 C C . ILE A 1 224 ? 3.907 10.292 -15.738 1.00 94.75 224 ILE A C 1
ATOM 1802 O O . ILE A 1 224 ? 4.803 9.733 -16.364 1.00 94.75 224 ILE A O 1
ATOM 1806 N N . ALA A 1 225 ? 4.135 10.905 -14.574 1.00 94.31 225 ALA A N 1
ATOM 1807 C CA . ALA A 1 225 ? 5.460 10.918 -13.966 1.00 94.31 225 ALA A CA 1
ATOM 1808 C C . ALA A 1 225 ? 5.998 9.480 -13.764 1.00 94.31 225 ALA A C 1
ATOM 1810 O O . ALA A 1 225 ? 5.246 8.645 -13.231 1.00 94.31 225 ALA A O 1
ATOM 1811 N N . PRO A 1 226 ? 7.274 9.216 -14.120 1.00 94.38 226 PRO A N 1
ATOM 1812 C CA . PRO A 1 226 ? 7.916 7.910 -13.955 1.00 94.38 226 PRO A CA 1
ATOM 1813 C C . PRO A 1 226 ? 7.943 7.481 -12.482 1.00 94.38 226 PRO A C 1
ATOM 1815 O O . PRO A 1 226 ? 7.621 8.270 -11.588 1.00 94.38 226 PRO A O 1
ATOM 1818 N N . LEU A 1 227 ? 8.272 6.217 -12.215 1.00 93.00 227 LEU A N 1
ATOM 1819 C CA . LEU A 1 227 ? 8.309 5.645 -10.865 1.00 93.00 227 LEU A CA 1
ATOM 1820 C C . LEU A 1 227 ? 9.589 5.984 -10.096 1.00 93.00 227 LEU A C 1
ATOM 1822 O O . LEU A 1 227 ? 9.511 6.147 -8.874 1.00 93.00 227 LEU A O 1
ATOM 1826 N N . CYS A 1 228 ? 10.708 6.142 -10.800 1.00 86.69 228 CYS A N 1
ATOM 1827 C CA . CYS A 1 228 ? 11.929 6.732 -10.258 1.00 86.69 228 CYS A CA 1
ATOM 1828 C C . CYS A 1 228 ? 11.912 8.270 -10.327 1.00 86.69 228 CYS A C 1
ATOM 1830 O O . CYS A 1 228 ? 10.911 8.854 -10.823 1.00 86.69 228 CYS A O 1
#

Secondary structure (DSSP, 8-state):
--HHHHHHHHHHHHHHSPPPP----------------------------SSHHHHHHHHHHH--HHHHHHHHHHH-TTSHHHHHHHHHHHHHHHHHHHHHHHHHHHHHHHHHHHHHS--HHHHHHHHHHHHHT-S-HHHHHHHTT--HHHHHGGG-TT----HHHHHHHHHHTT--HHHHHHHHHHTT----TT-HHHHHHHHHHHH----HHHHHHHHHHTTPPP--

Mean predicted aligned error: 13.69 Å

Nearest PDB structures (foldseek):
  2b5a-assembly1_A  TM=7.654E-01  e=6.451E-01  [Bacillus] caldolyticus
  1y7y-assembly1_B  TM=7.960E-01  e=2.301E+00  Aeromonas hydrophila
  1y9q-assembly1_A-2  TM=7.817E-01  e=2.426E+00  Vibrio cholerae
  3fya-assembly1_A  TM=7.641E-01  e=2.697E+00  Enterobacter sp. RFL1396

pLDDT: mean 81.24, std 18.74, range [27.27, 97.0]

Radius of gyration: 31.55 Å; Cα contacts (8 Å, |Δi|>4): 143; chains: 1; bounding box: 72×34×79 Å

Solvent-accessible surface area (backbone atoms only — not comparable to full-atom values): 13711 Å² total; per-residue (Å²): 132,63,65,70,58,53,50,52,52,49,53,52,50,46,68,77,56,67,65,68,77,84,74,84,74,83,69,76,89,76,84,84,85,83,82,79,87,82,91,75,95,74,76,86,81,77,76,82,64,93,45,73,65,60,49,50,52,55,56,62,66,72,53,53,70,70,58,51,49,54,49,31,71,73,60,33,63,88,30,76,66,22,49,45,51,55,51,49,53,51,49,52,51,50,49,53,52,52,51,51,54,50,51,50,57,50,49,52,52,52,51,50,53,63,68,71,48,72,44,62,36,42,54,50,49,51,59,47,39,58,76,72,64,55,91,43,74,64,61,51,35,56,74,60,74,44,52,71,72,66,56,54,43,53,73,41,72,85,52,85,76,52,69,54,56,53,50,35,50,40,42,57,68,59,45,47,48,68,56,37,51,52,52,35,42,50,68,77,45,77,80,44,82,69,36,70,66,40,45,53,50,52,48,45,32,70,76,52,90,76,49,57,64,60,52,29,53,52,32,46,74,74,74,36,83,47,56,118

Foldseek 3Di:
DDLVVLLVVVVVVCVVPPFPDPPPPPPPDDDDDDDDDDDDPPDPDDDDDVDPVVVLLVVLVPDDPVVLVVVCVVQHLPDPSNVSSVVSVVVVVVVVVVVVVVVVVVVVVVVVVVVPDFQQLLVLLVVLCVVVPPPDPVSQCVQLVHDPVLVVLSRDSPRQDDLLQQVSSCQSSQAALVSSQVSQVSNVHHQDSNDSLSSSVNCCRHPHRDHQVSSQVSCVVVVHHGSD

Sequence (228 aa):
MEVSKLIREIEEYVTLYPLPKKQNNNGNLKDYIVGKNNLCLGAVYISKASNIKGMLDAVLGHCGEDILDELLNTYGEESEIGQYIRRKRALDYTKVSCELNAIERTLETHLKKARHGGNPFYEAICGHLDRLGYKSDADFYNSIGMSRQQFSRLRDANSTLSKKTVLWIIVGLKLDYVQACDLLRKSGYNFRKNDMRDVILTYIFRNTTYDLDTVNFVLAHFGIAPLC